Protein AF-0000000077141402 (afdb_homodimer)

Radius of gyration: 32.31 Å; Cα contacts (8 Å, |Δi|>4): 343; chains: 2; bounding box: 57×114×71 Å

Solvent-accessible surface area (backbone atoms only — not comparable to full-atom values): 13981 Å² total; per-residue (Å²): 138,82,84,78,81,81,78,84,81,79,74,81,79,67,72,86,70,67,80,82,68,78,83,71,63,58,60,53,50,53,48,43,60,69,52,43,72,60,84,64,72,41,70,34,72,60,16,49,52,41,22,60,76,63,65,56,76,77,50,73,66,53,48,52,50,51,50,51,47,51,50,54,41,46,75,72,67,36,47,27,30,38,38,37,45,87,59,33,37,32,35,29,36,54,84,78,32,28,31,55,37,50,44,48,56,75,62,43,54,70,32,76,46,67,84,24,33,22,34,33,30,78,137,82,83,75,81,80,75,83,76,81,76,81,81,65,70,85,68,64,82,79,68,76,83,72,60,59,63,51,48,52,48,43,62,68,49,43,72,60,85,64,74,42,70,34,72,61,14,49,51,41,22,58,75,63,67,57,78,75,49,72,68,52,47,51,51,50,50,51,45,53,51,54,41,46,75,73,66,34,49,26,30,37,38,36,45,88,59,32,38,32,34,29,36,53,84,78,32,27,32,54,37,50,45,48,56,75,63,43,54,69,32,75,45,65,83,24,34,21,34,32,30,77

Foldseek 3Di:
DDPPDPPDDDPCPPPDPPDPDDDPPVVVVVVVVVPPVPVDAAEDPAAVVQCVVVVPDADPVNRVVVSVQLVVCVVVPWQWEWEDEDFKIFTAGSVVNYTHHMDGDPCPPPDDDPDTDYYHYD/DPPPPDPDPDPPPPPPPPDPPDDPPPVVVVVVVVPPVPVDAAEDPAAVVQCVVVVPDADPVNRVVVSVQLVVCVVVPWQWEWEDEDFKIFTAGSVVNYTHHMDGDPCPPPDDDDDTDYYHYD

Nearest PDB structures (foldseek):
  1hux-assembly1_B  TM=5.071E-01  e=1.129E+00  Acidaminococcus fermentans
  7mq9-assembly1_LN  TM=4.229E-01  e=5.846E-01  Homo sapiens
  3h1q-assembly2_B  TM=3.655E-01  e=1.206E+00  Carboxydothermus hydrogenoformans Z-2901
  5nbn-assembly2_C  TM=6.644E-01  e=7.134E+00  Saccharomyces cerevisiae S288C
  3sxx-assembly4_C  TM=6.533E-01  e=5.482E+00  Ogataea angusta

Sequence (244 aa):
MSEIVKIPQNLNVNYLAQRATSNNGTSTAFKEVLNEKIDELKFSKHSLMRMEMRNVKITQEEYQKLLEAVNKATQKGVNDSLIIMDNKAFVVNLKSKTVITAMDGEMLKNSVFTNIDGAVIIMSEIVKIPQNLNVNYLAQRATSNNGTSTAFKEVLNEKIDELKFSKHSLMRMEMRNVKITQEEYQKLLEAVNKATQKGVNDSLIIMDNKAFVVNLKSKTVITAMDGEMLKNSVFTNIDGAVII

InterPro domains:
  IPR013367 Flagellar, putative [PF12611] (98-121)
  IPR013367 Flagellar, putative [TIGR02530] (29-122)

Secondary structure (DSSP, 8-state):
--------S-----GGGSSTT--TTHHHHHHHHHTS---PPEE-HHHHHHHHHTT----HHHHHHHHHHHHHHHHTT-SEEEEEETTEEEEEETTTTEEEEEEEGGGTTTEEEES-SEEEE-/--------------GGGS-TT--THHHHHHHHHHTS---PPEE-HHHHHHHHHTT----HHHHHHHHHHHHHHHHTT-SEEEEEETTEEEEEETTTTEEEEEEEGGGGTTEEEES-SEEEE-

pLDDT: mean 74.13, std 28.03, range [26.2, 98.62]

Organism: Thermoanaerobacter italicus (strain DSM 9252 / Ab9) (NCBI:txid580331)

Structure (mmCIF, N/CA/C/O backbone):
data_AF-0000000077141402-model_v1
#
loop_
_entity.id
_entity.type
_entity.pdbx_description
1 polymer 'Flagellar operon protein'
#
loop_
_atom_site.group_PDB
_atom_site.id
_atom_site.type_symbol
_atom_site.label_atom_id
_atom_site.label_alt_id
_atom_site.label_comp_id
_atom_site.label_asym_id
_atom_site.label_entity_id
_atom_site.label_seq_id
_atom_site.pdbx_PDB_ins_code
_atom_site.Cartn_x
_atom_site.Cartn_y
_atom_site.Cartn_z
_atom_site.occupancy
_atom_site.B_iso_or_equiv
_atom_site.auth_seq_id
_atom_site.auth_comp_id
_atom_site.auth_asym_id
_atom_site.auth_atom_id
_atom_site.pdbx_PDB_model_num
ATOM 1 N N . MET A 1 1 ? -4.223 -61.625 25.234 1 29.06 1 MET A N 1
ATOM 2 C CA . MET A 1 1 ? -3.727 -62.719 24.406 1 29.06 1 MET A CA 1
ATOM 3 C C . MET A 1 1 ? -4.426 -62.719 23.047 1 29.06 1 MET A C 1
ATOM 5 O O . MET A 1 1 ? -5.367 -63.469 22.828 1 29.06 1 MET A O 1
ATOM 9 N N . SER A 1 2 ? -4.68 -61.406 22.375 1 32.16 2 SER A N 1
ATOM 10 C CA . SER A 1 2 ? -5.73 -60.875 21.516 1 32.16 2 SER A CA 1
ATOM 11 C C . SER A 1 2 ? -5.559 -61.344 20.078 1 32.16 2 SER A C 1
ATOM 13 O O . SER A 1 2 ? -4.461 -61.281 19.516 1 32.16 2 SER A O 1
ATOM 15 N N . GLU A 1 3 ? -6.359 -62.312 19.516 1 29.34 3 GLU A N 1
ATOM 16 C CA . GLU A 1 3 ? -6.324 -63.25 18.375 1 29.34 3 GLU A CA 1
ATOM 17 C C . GLU A 1 3 ? -6.332 -62.5 17.047 1 29.34 3 GLU A C 1
ATOM 19 O O . GLU A 1 3 ? -7.32 -61.844 16.703 1 29.34 3 GLU A O 1
ATOM 24 N N . ILE A 1 4 ? -5.176 -61.875 16.609 1 34.53 4 ILE A N 1
ATOM 25 C CA . ILE A 1 4 ? -5.066 -60.938 15.508 1 34.53 4 ILE A CA 1
ATOM 26 C C . ILE A 1 4 ? -5.383 -61.625 14.188 1 34.53 4 ILE A C 1
ATOM 28 O O . ILE A 1 4 ? -4.844 -62.688 13.906 1 34.53 4 ILE A O 1
ATOM 32 N N . VAL A 1 5 ? -6.602 -61.375 13.5 1 32.38 5 VAL A N 1
ATOM 33 C CA . VAL A 1 5 ? -7.316 -62.031 12.398 1 32.38 5 VAL A CA 1
ATOM 34 C C . VAL A 1 5 ? -6.5 -61.906 11.117 1 32.38 5 VAL A C 1
ATOM 36 O O . VAL A 1 5 ? -6.117 -60.812 10.711 1 32.38 5 VAL A O 1
ATOM 39 N N . LYS A 1 6 ? -5.844 -62.906 10.609 1 36.06 6 LYS A N 1
ATOM 40 C CA . LYS A 1 6 ? -4.875 -63.125 9.531 1 36.06 6 LYS A CA 1
ATOM 41 C C . LYS A 1 6 ? -5.539 -62.969 8.164 1 36.06 6 LYS A C 1
ATOM 43 O O . LYS A 1 6 ? -6.445 -63.75 7.832 1 36.06 6 LYS A O 1
ATOM 48 N N . ILE A 1 7 ? -5.914 -61.625 7.73 1 30.03 7 ILE A N 1
ATOM 49 C CA . ILE A 1 7 ? -6.695 -61.344 6.531 1 30.03 7 ILE A CA 1
ATOM 50 C C . ILE A 1 7 ? -6.004 -61.969 5.312 1 30.03 7 ILE A C 1
ATOM 52 O O . ILE A 1 7 ? -4.82 -61.688 5.07 1 30.03 7 ILE A O 1
ATOM 56 N N . PRO A 1 8 ? -6.559 -62.938 4.703 1 28.78 8 PRO A N 1
ATOM 57 C CA . PRO A 1 8 ? -5.969 -63.844 3.703 1 28.78 8 PRO A CA 1
ATOM 58 C C . PRO A 1 8 ? -5.523 -63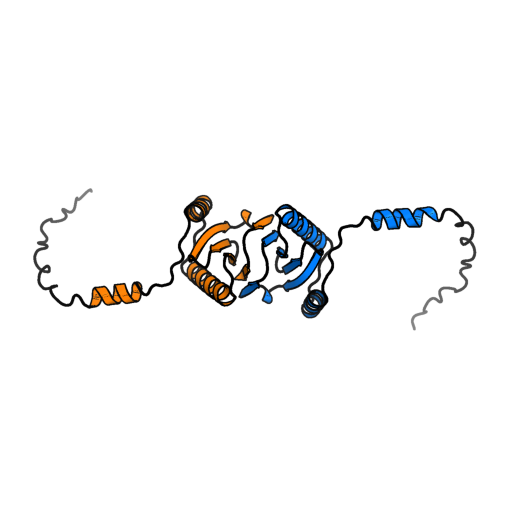.094 2.441 1 28.78 8 PRO A C 1
ATOM 60 O O . PRO A 1 8 ? -6.035 -62 2.137 1 28.78 8 PRO A O 1
ATOM 63 N N . GLN A 1 9 ? -4.316 -63.375 1.844 1 28.41 9 GLN A N 1
ATOM 64 C CA . GLN A 1 9 ? -3.322 -62.938 0.871 1 28.41 9 GLN A CA 1
ATOM 65 C C . GLN A 1 9 ? -3.91 -62.906 -0.537 1 28.41 9 GLN A C 1
ATOM 67 O O . GLN A 1 9 ? -3.535 -62.062 -1.35 1 28.41 9 GLN A O 1
ATOM 72 N N . ASN A 1 10 ? -4.688 -63.906 -0.982 1 30.3 10 ASN A N 1
ATOM 73 C CA . ASN A 1 10 ? -4.512 -64.312 -2.363 1 30.3 10 ASN A CA 1
ATOM 74 C C . ASN A 1 10 ? -5.395 -63.531 -3.32 1 30.3 10 ASN A C 1
ATOM 76 O O . ASN A 1 10 ? -6.488 -64 -3.676 1 30.3 10 ASN A O 1
ATOM 80 N N . LEU A 1 11 ? -5.871 -62.281 -3.014 1 29.12 11 LEU A N 1
ATOM 81 C CA . LEU A 1 11 ? -6.953 -61.75 -3.85 1 29.12 11 LEU A CA 1
ATOM 82 C C . LEU A 1 11 ? -6.484 -61.562 -5.289 1 29.12 11 LEU A C 1
ATOM 84 O O . LEU A 1 11 ? -5.469 -60.906 -5.535 1 29.12 11 LEU A O 1
ATOM 88 N N . ASN A 1 12 ? -6.852 -62.5 -6.195 1 28.97 12 ASN A N 1
ATOM 89 C CA . ASN A 1 12 ? -6.59 -62.719 -7.613 1 28.97 12 ASN A CA 1
ATOM 90 C C . ASN A 1 12 ? -6.93 -61.5 -8.445 1 28.97 12 ASN A C 1
ATOM 92 O O . ASN A 1 12 ? -8.102 -61.156 -8.617 1 28.97 12 ASN A O 1
ATOM 96 N N . VAL A 1 13 ? -6.152 -60.344 -8.359 1 29.11 13 VAL A N 1
ATOM 97 C CA . VAL A 1 13 ? -6.227 -59.031 -8.961 1 29.11 13 VAL A CA 1
ATOM 98 C C . VAL A 1 13 ? -6.164 -59.125 -10.477 1 29.11 13 VAL A C 1
ATOM 100 O O . VAL A 1 13 ? -5.719 -58.219 -11.156 1 29.11 13 VAL A O 1
ATOM 103 N N . ASN A 1 14 ? -6.371 -60.406 -10.961 1 28.83 14 ASN A N 1
ATOM 104 C CA . ASN A 1 14 ? -6.031 -60.594 -12.367 1 28.83 14 ASN A CA 1
ATOM 105 C C . ASN A 1 14 ? -6.887 -59.688 -13.266 1 28.83 14 ASN A C 1
ATOM 107 O O . ASN A 1 14 ? -6.562 -59.5 -14.438 1 28.83 14 ASN A O 1
ATOM 111 N N . TYR A 1 15 ? -8.242 -59.656 -12.953 1 28.31 15 TYR A N 1
ATOM 112 C CA . TYR A 1 15 ? -9.172 -59.594 -14.07 1 28.31 15 TYR A CA 1
ATOM 113 C C . TYR A 1 15 ? -9.016 -58.281 -14.836 1 28.31 15 TYR A C 1
ATOM 115 O O . TYR A 1 15 ? -9.117 -58.25 -16.062 1 28.31 15 TYR A O 1
ATOM 123 N N . LEU A 1 16 ? -9.25 -57.156 -14.125 1 26.84 16 LEU A N 1
ATOM 124 C CA . LEU A 1 16 ? -9.828 -56 -14.789 1 26.84 16 LEU A CA 1
ATOM 125 C C . LEU A 1 16 ? -8.789 -55.281 -15.648 1 26.84 16 LEU A C 1
ATOM 127 O O . LEU A 1 16 ? -8.969 -54.125 -16.016 1 26.84 16 LEU A O 1
ATOM 131 N N . ALA A 1 17 ? -7.625 -55.906 -15.883 1 28.02 17 ALA A N 1
ATOM 132 C CA . ALA A 1 17 ? -6.535 -55.25 -16.609 1 28.02 17 ALA A CA 1
ATOM 133 C C . ALA A 1 17 ? -6.949 -54.938 -18.031 1 28.02 17 ALA A C 1
ATOM 135 O O . ALA A 1 17 ? -6.164 -54.375 -18.797 1 28.02 17 ALA A O 1
ATOM 136 N N . GLN A 1 18 ? -7.891 -55.719 -18.531 1 30.08 18 GLN A N 1
ATOM 137 C CA . GLN A 1 18 ? -7.793 -55.812 -19.984 1 30.08 18 GLN A CA 1
ATOM 138 C C . GLN A 1 18 ? -7.949 -54.469 -20.641 1 30.08 18 GLN A C 1
ATOM 140 O O . GLN A 1 18 ? -7.195 -54.125 -21.562 1 30.08 18 GLN A O 1
ATOM 145 N N . ARG A 1 19 ? -9.227 -53.875 -20.891 1 31.02 19 ARG A N 1
ATOM 146 C CA . ARG A 1 19 ? -9.641 -53.281 -22.141 1 31.02 19 ARG A CA 1
ATOM 147 C C . ARG A 1 19 ? -9.195 -51.844 -22.234 1 31.02 19 ARG A C 1
ATOM 149 O O . ARG A 1 19 ? -9.695 -51.062 -23.062 1 31.02 19 ARG A O 1
ATOM 156 N N . ALA A 1 20 ? -8.562 -51.281 -21.359 1 31.66 20 ALA A N 1
ATOM 157 C CA . ALA A 1 20 ? -8.461 -49.812 -21.422 1 31.66 20 ALA A CA 1
ATOM 158 C C . ALA A 1 20 ? -7.512 -49.375 -22.547 1 31.66 20 ALA A C 1
ATOM 160 O O . ALA A 1 20 ? -6.297 -49.281 -22.328 1 31.66 20 ALA A O 1
ATOM 161 N N . THR A 1 21 ? -7.594 -50.094 -23.641 1 27.47 21 THR A N 1
ATOM 162 C CA . THR A 1 21 ? -6.621 -49.688 -24.641 1 27.47 21 THR A CA 1
ATOM 163 C C . THR A 1 21 ? -6.715 -48.188 -24.922 1 27.47 21 THR A C 1
ATOM 165 O O . THR A 1 21 ? -5.695 -47.5 -25.078 1 27.47 21 THR A O 1
ATOM 168 N N . SER A 1 22 ? -7.875 -47.688 -25.453 1 28.44 22 SER A N 1
ATOM 169 C CA . SER A 1 22 ? -7.785 -46.906 -26.688 1 28.44 22 SER A CA 1
ATOM 170 C C . SER A 1 22 ? -7.215 -45.531 -26.438 1 28.44 22 SER A C 1
ATOM 172 O O . SER A 1 22 ? -6.258 -45.125 -27.094 1 28.44 22 SER A O 1
ATOM 174 N N . ASN A 1 23 ? -8.211 -44.375 -26.562 1 30.36 23 ASN A N 1
ATOM 175 C CA . ASN A 1 23 ? -8.023 -43.062 -27.188 1 30.36 23 ASN A CA 1
ATOM 176 C C . ASN A 1 23 ? -7.23 -42.125 -26.281 1 30.36 23 ASN A C 1
ATOM 178 O O . ASN A 1 23 ? -7.656 -41.812 -25.156 1 30.36 23 ASN A O 1
ATOM 182 N N . ASN A 1 24 ? -5.961 -42.094 -26.422 1 32.47 24 ASN A N 1
ATOM 183 C CA . ASN A 1 24 ? -4.887 -41.25 -25.891 1 32.47 24 ASN A CA 1
ATOM 184 C C . ASN A 1 24 ? -5.254 -39.781 -25.922 1 32.47 24 ASN A C 1
ATOM 186 O O . ASN A 1 24 ? -4.414 -38.906 -25.641 1 32.47 24 ASN A O 1
ATOM 190 N N . GLY A 1 25 ? -6.277 -39.438 -26.828 1 36.81 25 GLY A N 1
ATOM 191 C CA . GLY A 1 25 ? -6.34 -38 -27.125 1 36.81 25 GLY A CA 1
ATOM 192 C C . GLY A 1 25 ? -6.703 -37.156 -25.922 1 36.81 25 GLY A C 1
ATOM 193 O O . GLY A 1 25 ? -6.762 -35.938 -26.016 1 36.81 25 GLY A O 1
ATOM 194 N N . THR A 1 26 ? -7.535 -37.75 -25.125 1 35.5 26 THR A N 1
ATOM 195 C CA . THR A 1 26 ? -8.125 -36.875 -24.109 1 35.5 26 THR A CA 1
ATOM 196 C C . THR A 1 26 ? -7.055 -36.375 -23.141 1 35.5 26 THR A C 1
ATOM 198 O O . THR A 1 26 ? -7.344 -35.594 -22.234 1 35.5 26 THR A O 1
ATOM 201 N N . SER A 1 27 ? -5.941 -37.125 -23.156 1 39.78 27 SER A N 1
ATOM 202 C CA . SER A 1 27 ? -5.055 -36.688 -22.094 1 39.78 27 SER A CA 1
ATOM 203 C C . SER A 1 27 ? -4.551 -35.25 -22.375 1 39.78 27 SER A C 1
ATOM 205 O O . SER A 1 27 ? -4.184 -34.531 -21.438 1 39.78 27 SER A O 1
ATOM 207 N N . THR A 1 28 ? -4.434 -35 -23.766 1 42.12 28 THR A N 1
ATOM 208 C CA . THR A 1 28 ? -3.881 -33.688 -24.078 1 42.12 28 THR A CA 1
ATOM 209 C C . THR A 1 28 ? -4.887 -32.594 -23.766 1 42.12 28 THR A C 1
ATOM 211 O O . THR A 1 28 ? -4.508 -31.484 -23.344 1 42.12 28 THR A O 1
ATOM 214 N N . ALA A 1 29 ? -6.195 -32.844 -24.156 1 40.28 29 ALA A N 1
ATOM 215 C CA . ALA A 1 29 ? -7.191 -31.781 -24 1 40.28 29 ALA A CA 1
ATOM 216 C C . ALA A 1 29 ? -7.336 -31.391 -22.531 1 40.28 29 ALA A C 1
ATOM 218 O O . ALA A 1 29 ? -7.512 -30.219 -22.203 1 40.28 29 ALA A O 1
ATOM 219 N N . PHE A 1 30 ? -7.434 -32.375 -21.609 1 36.75 30 PHE A N 1
ATOM 220 C CA . PHE A 1 30 ? -7.539 -32 -20.203 1 36.75 30 PHE A CA 1
ATOM 221 C C . PHE A 1 30 ? -6.289 -31.281 -19.734 1 36.75 30 PHE A C 1
ATOM 223 O O . PHE A 1 30 ? -6.375 -30.312 -18.969 1 36.75 30 PHE A O 1
ATOM 230 N N . LYS A 1 31 ? -5.047 -31.844 -20.141 1 37.38 31 LYS A N 1
ATOM 231 C CA . LYS A 1 31 ? -3.867 -31.016 -19.891 1 37.38 31 LYS A CA 1
ATOM 232 C C . LYS A 1 31 ? -4 -29.641 -20.562 1 37.38 31 LYS A C 1
ATOM 234 O O . LYS A 1 31 ? -3.535 -28.641 -20.016 1 37.38 31 LYS A O 1
ATOM 239 N N . GLU A 1 32 ? -4.578 -29.594 -21.75 1 40.75 32 GLU A N 1
ATOM 240 C CA . GLU A 1 32 ? -4.805 -28.328 -22.438 1 40.75 32 GLU A CA 1
ATOM 241 C C . GLU A 1 32 ? -5.809 -27.453 -21.688 1 40.75 32 GLU A C 1
ATOM 243 O O . GLU A 1 32 ? -5.652 -26.234 -21.625 1 40.75 32 GLU A O 1
ATOM 248 N N . VAL A 1 33 ? -6.977 -27.938 -21.359 1 39.81 33 VAL A N 1
ATOM 249 C CA . VAL A 1 33 ? -7.895 -27.109 -20.594 1 39.81 33 VAL A CA 1
ATOM 250 C C . VAL A 1 33 ? -7.25 -26.734 -19.266 1 39.81 33 VAL A C 1
ATOM 252 O O . VAL A 1 33 ? -7.395 -25.609 -18.781 1 39.81 33 VAL A O 1
ATOM 255 N N . LEU A 1 34 ? -6.75 -27.719 -18.484 1 38.03 34 LEU A N 1
ATOM 256 C CA . LEU A 1 34 ? -6.023 -27.375 -17.266 1 38.03 34 LEU A CA 1
ATOM 257 C C . LEU A 1 34 ? -4.828 -26.484 -17.578 1 38.03 34 LEU A C 1
ATOM 259 O O . LEU A 1 34 ? -4.387 -25.703 -16.734 1 38.03 34 LEU A O 1
ATOM 263 N N . ASN A 1 35 ? -4.07 -26.844 -18.641 1 38.56 35 ASN A N 1
ATOM 264 C CA . ASN A 1 35 ? -3.053 -25.891 -19.062 1 38.56 35 ASN A CA 1
ATOM 265 C C . ASN A 1 35 ? -3.67 -24.547 -19.484 1 38.56 35 ASN A C 1
ATOM 267 O O . ASN A 1 35 ? -3.09 -23.812 -20.281 1 38.56 35 ASN A O 1
ATOM 271 N N . GLU A 1 36 ? -4.891 -24.562 -19.781 1 40 36 GLU A N 1
ATOM 272 C CA . GLU A 1 36 ? -5.355 -23.203 -19.984 1 40 36 GLU A CA 1
ATOM 273 C C . GLU A 1 36 ? -4.543 -22.203 -19.172 1 40 36 GLU A C 1
ATOM 275 O O . GLU A 1 36 ? -4.301 -22.438 -17.984 1 40 36 GLU A O 1
ATOM 280 N N . LYS A 1 37 ? -3.621 -21.547 -19.797 1 43.5 37 LYS A N 1
ATOM 281 C CA . LYS A 1 37 ? -2.564 -20.641 -19.359 1 43.5 37 LYS A CA 1
ATOM 282 C C . LYS A 1 37 ? -3.02 -19.812 -18.156 1 43.5 37 LYS A C 1
ATOM 284 O O . LYS A 1 37 ? -3.676 -18.781 -18.312 1 43.5 37 LYS A O 1
ATOM 289 N N . ILE A 1 38 ? -3.807 -20.312 -17.344 1 48.38 38 ILE A N 1
ATOM 290 C CA . ILE A 1 38 ? -4.031 -19.453 -16.188 1 48.38 38 ILE A CA 1
ATOM 291 C C . ILE A 1 38 ? -2.781 -18.625 -15.898 1 48.38 38 ILE A C 1
ATOM 293 O O . ILE A 1 38 ? -1.685 -19.172 -15.766 1 48.38 38 ILE A O 1
ATOM 297 N N . ASP A 1 39 ? -2.768 -17.562 -16.531 1 60.81 39 ASP A N 1
ATOM 298 C CA . ASP A 1 39 ? -1.688 -16.609 -16.266 1 60.81 39 ASP A CA 1
ATOM 299 C C . ASP A 1 39 ? -1.159 -16.766 -14.836 1 60.81 39 ASP A C 1
ATOM 301 O O . ASP A 1 39 ? -1.875 -16.5 -13.867 1 60.81 39 ASP A O 1
ATOM 305 N N . GLU A 1 40 ? -0.419 -17.812 -14.641 1 83.38 40 GLU A N 1
ATOM 306 C CA . GLU A 1 40 ? 0.147 -18.172 -13.344 1 83.38 40 GLU A CA 1
ATOM 307 C C . GLU A 1 40 ? 1.2 -17.156 -12.898 1 83.38 40 GLU A C 1
ATOM 309 O O . GLU A 1 40 ? 1.941 -16.625 -13.727 1 83.38 40 GLU A O 1
ATOM 314 N N . LEU A 1 41 ? 0.997 -16.781 -11.68 1 93.5 41 LEU A N 1
ATOM 315 C CA . LEU A 1 41 ? 2.002 -15.938 -11.055 1 93.5 41 LEU A CA 1
ATOM 316 C C . LEU A 1 41 ? 3.244 -16.734 -10.688 1 93.5 41 LEU A C 1
ATOM 318 O O . LEU A 1 41 ? 3.135 -17.859 -10.195 1 93.5 41 LEU A O 1
ATOM 322 N N . LYS A 1 42 ? 4.359 -16.266 -11.117 1 94.5 42 LYS A N 1
ATOM 323 C CA . LYS A 1 42 ? 5.629 -16.812 -10.648 1 94.5 42 LYS A CA 1
ATOM 324 C C . LYS A 1 42 ? 6.047 -16.188 -9.328 1 94.5 42 LYS A C 1
ATOM 326 O O . LYS A 1 42 ? 5.73 -15.023 -9.055 1 94.5 42 LYS A O 1
ATOM 331 N N . PHE A 1 43 ? 6.719 -17.031 -8.484 1 94.38 43 PHE A N 1
ATOM 332 C CA . PHE A 1 43 ? 7.277 -16.531 -7.234 1 94.38 43 PHE A CA 1
ATOM 333 C C . PHE A 1 43 ? 8.797 -16.547 -7.273 1 94.38 43 PHE A C 1
ATOM 335 O O . PHE A 1 43 ? 9.406 -17.562 -7.617 1 94.38 43 PHE A O 1
ATOM 342 N N . SER A 1 44 ? 9.367 -15.414 -6.973 1 94.38 44 SER A N 1
ATOM 343 C CA . SER A 1 44 ? 10.82 -15.336 -6.965 1 94.38 44 SER A CA 1
ATOM 344 C C . SER A 1 44 ? 11.414 -16.188 -5.848 1 94.38 44 SER A C 1
ATOM 346 O O . SER A 1 44 ? 10.703 -16.594 -4.93 1 94.38 44 SER A O 1
ATOM 348 N N . LYS A 1 45 ? 12.727 -16.469 -5.922 1 93.06 45 LYS A N 1
ATOM 349 C CA . LYS A 1 45 ? 13.422 -17.188 -4.859 1 93.06 45 LYS A CA 1
ATOM 350 C C . LYS A 1 45 ? 13.297 -16.469 -3.525 1 93.06 45 LYS A C 1
ATOM 352 O O . LYS A 1 45 ? 13.086 -17.094 -2.486 1 93.06 45 LYS A O 1
ATOM 357 N N . HIS A 1 46 ? 13.359 -15.195 -3.551 1 89.69 46 HIS A N 1
ATOM 358 C CA . HIS A 1 46 ? 13.266 -14.367 -2.354 1 89.69 46 HIS A CA 1
ATOM 359 C C . HIS A 1 46 ? 11.883 -14.445 -1.728 1 89.69 46 HIS A C 1
ATOM 361 O O . HIS A 1 46 ? 11.75 -14.602 -0.511 1 89.69 46 HIS A O 1
ATOM 367 N N . SER A 1 47 ? 10.898 -14.312 -2.562 1 92.56 47 SER A N 1
ATOM 368 C CA . SER A 1 47 ? 9.539 -14.391 -2.035 1 92.56 47 SER A CA 1
ATOM 369 C C . SER A 1 47 ? 9.266 -15.766 -1.425 1 92.56 47 SER A C 1
ATOM 371 O O . SER A 1 47 ? 8.641 -15.867 -0.365 1 92.56 47 SER A O 1
ATOM 373 N N . LEU A 1 48 ? 9.719 -16.797 -2.104 1 91 48 LEU A N 1
ATOM 374 C CA . LEU A 1 48 ? 9.516 -18.156 -1.611 1 91 48 LEU A CA 1
ATOM 375 C C . LEU A 1 48 ? 10.234 -18.359 -0.281 1 91 48 LEU A C 1
ATOM 377 O O . LEU A 1 48 ? 9.68 -18.953 0.641 1 91 48 LEU A O 1
ATOM 381 N N . MET A 1 49 ? 11.477 -17.922 -0.236 1 91.56 49 MET A N 1
ATOM 382 C CA . MET A 1 49 ? 12.25 -18.031 0.999 1 91.56 49 MET A CA 1
ATOM 383 C C . MET A 1 49 ? 11.539 -17.312 2.146 1 91.56 49 MET A C 1
ATOM 385 O O . MET A 1 49 ? 11.43 -17.859 3.246 1 91.56 49 MET A O 1
ATOM 389 N N . ARG A 1 50 ? 11.047 -16.125 1.849 1 88.25 50 ARG A N 1
ATOM 390 C CA . ARG A 1 50 ? 10.352 -15.344 2.873 1 88.25 50 ARG A CA 1
ATOM 391 C C . ARG A 1 50 ? 9.055 -16.031 3.289 1 88.25 50 ARG A C 1
ATOM 393 O O . ARG A 1 50 ? 8.695 -16.031 4.469 1 88.25 50 ARG A O 1
ATOM 400 N N . MET A 1 51 ? 8.367 -16.547 2.4 1 89.44 51 MET A N 1
ATOM 401 C CA . MET A 1 51 ? 7.121 -17.234 2.693 1 89.44 51 MET A CA 1
ATOM 402 C C . MET A 1 51 ? 7.375 -18.469 3.549 1 89.44 51 MET A C 1
ATOM 404 O O . MET A 1 51 ? 6.605 -18.766 4.465 1 89.44 51 MET A O 1
ATOM 408 N N . GLU A 1 52 ? 8.422 -19.156 3.209 1 88.12 52 GLU A N 1
ATOM 409 C CA . GLU A 1 52 ? 8.797 -20.344 3.965 1 88.12 52 GLU A CA 1
ATOM 410 C C . GLU A 1 52 ? 9.227 -19.984 5.383 1 88.12 52 GLU A C 1
ATOM 412 O O . GLU A 1 52 ? 8.805 -20.625 6.348 1 88.12 52 GLU A O 1
ATOM 417 N N . MET A 1 53 ? 10.07 -18.984 5.48 1 87.5 53 MET A N 1
ATOM 418 C CA . MET A 1 53 ? 10.609 -18.547 6.766 1 87.5 53 MET A CA 1
ATOM 419 C C . MET A 1 53 ? 9.5 -18.094 7.699 1 87.5 53 MET A C 1
ATOM 421 O O . MET A 1 53 ? 9.586 -18.281 8.914 1 87.5 53 MET A O 1
ATOM 425 N N . ARG A 1 54 ? 8.508 -17.609 7.066 1 84.81 54 ARG A N 1
ATOM 426 C CA . ARG A 1 54 ? 7.449 -17.016 7.883 1 84.81 54 ARG A CA 1
ATOM 427 C C . ARG A 1 54 ? 6.191 -17.891 7.852 1 84.81 54 ARG A C 1
ATOM 429 O O . ARG A 1 54 ? 5.141 -17.484 8.359 1 84.81 54 ARG A O 1
ATOM 436 N N . ASN A 1 55 ? 6.328 -19 7.27 1 82.75 55 ASN A N 1
ATOM 437 C CA . ASN A 1 55 ? 5.223 -19.938 7.141 1 82.75 55 ASN A CA 1
ATOM 438 C C . ASN A 1 55 ? 3.992 -19.281 6.52 1 82.75 55 ASN A C 1
ATOM 440 O O . ASN A 1 55 ? 2.879 -19.453 7.02 1 82.75 55 ASN A O 1
ATOM 444 N N . VAL A 1 56 ? 4.309 -18.422 5.617 1 83.5 56 VAL A N 1
ATOM 445 C CA . VAL A 1 56 ? 3.232 -17.781 4.863 1 83.5 56 VAL A CA 1
ATOM 446 C C . VAL A 1 56 ? 2.691 -18.766 3.818 1 83.5 56 VAL A C 1
ATOM 448 O O . VAL A 1 56 ? 3.436 -19.234 2.955 1 83.5 56 VAL A O 1
ATOM 451 N N . LYS A 1 57 ? 1.415 -19.125 4.031 1 83.56 57 LYS A N 1
ATOM 452 C CA . LYS A 1 57 ? 0.733 -19.984 3.066 1 83.56 57 LYS A CA 1
ATOM 453 C C . LYS A 1 57 ? -0.357 -19.219 2.322 1 83.56 57 LYS A C 1
ATOM 455 O O . LYS A 1 57 ? -1.015 -18.344 2.896 1 83.56 57 LYS A O 1
ATOM 460 N N . ILE A 1 58 ? -0.423 -19.594 1.12 1 87.94 58 ILE A N 1
ATOM 461 C CA . ILE A 1 58 ? -1.478 -19 0.312 1 87.94 58 ILE A CA 1
ATOM 462 C C . ILE A 1 58 ? -2.498 -20.062 -0.083 1 87.94 58 ILE A C 1
ATOM 464 O O . ILE A 1 58 ? -2.141 -21.078 -0.683 1 87.94 58 ILE A O 1
ATOM 468 N N . THR A 1 59 ? -3.701 -19.844 0.35 1 88.88 59 THR A N 1
ATOM 469 C CA . THR A 1 59 ? -4.77 -20.75 -0.031 1 88.88 59 THR A CA 1
ATOM 470 C C . THR A 1 59 ? -5.18 -20.531 -1.484 1 88.88 59 THR A C 1
ATOM 472 O O . THR A 1 59 ? -4.766 -19.562 -2.109 1 88.88 59 THR A O 1
ATOM 475 N N . GLN A 1 60 ? -5.938 -21.453 -2.018 1 90.5 60 GLN A N 1
ATOM 476 C CA . GLN A 1 60 ? -6.449 -21.297 -3.375 1 90.5 60 GLN A CA 1
ATOM 477 C C . GLN A 1 60 ? -7.305 -20.047 -3.508 1 90.5 60 GLN A C 1
ATOM 479 O O . GLN A 1 60 ? -7.262 -19.359 -4.535 1 90.5 60 GLN A O 1
ATOM 484 N N . GLU A 1 61 ? -8.031 -19.812 -2.516 1 92.12 61 GLU A N 1
ATOM 485 C CA . GLU A 1 61 ? -8.875 -18.625 -2.512 1 92.12 61 GLU A CA 1
ATOM 486 C C . GLU A 1 61 ? -8.023 -17.359 -2.535 1 92.12 61 GLU A C 1
ATOM 488 O O . GLU A 1 61 ? -8.312 -16.422 -3.295 1 92.12 61 GLU A O 1
ATOM 493 N N . GLU A 1 62 ? -7.012 -17.344 -1.693 1 91.69 62 GLU A N 1
ATOM 494 C CA . GLU A 1 62 ? -6.109 -16.203 -1.653 1 91.69 62 GLU A CA 1
ATOM 495 C C . GLU A 1 62 ? -5.398 -16.016 -2.99 1 91.69 62 GLU A C 1
ATOM 497 O O . GLU A 1 62 ? -5.176 -14.883 -3.426 1 91.69 62 GLU A O 1
ATOM 502 N N . TYR A 1 63 ? -5.031 -17.141 -3.518 1 91.88 63 TYR A N 1
ATOM 503 C CA . TYR A 1 63 ? -4.371 -17.094 -4.816 1 91.88 63 TYR A CA 1
ATOM 504 C C . TYR A 1 63 ? -5.281 -16.469 -5.871 1 91.88 63 TYR A C 1
ATOM 506 O O . TYR A 1 63 ? -4.836 -15.672 -6.695 1 91.88 63 TYR A O 1
ATOM 514 N N . GLN A 1 64 ? -6.492 -16.812 -5.871 1 93.06 64 GLN A N 1
ATOM 515 C CA . GLN A 1 64 ? -7.453 -16.25 -6.809 1 93.06 64 GLN A CA 1
ATOM 516 C C . GLN A 1 64 ? -7.621 -14.742 -6.586 1 93.06 64 GLN A C 1
ATOM 518 O O . GLN A 1 64 ? -7.719 -13.977 -7.543 1 93.06 64 GLN A O 1
ATOM 523 N N . LYS A 1 65 ? -7.637 -14.352 -5.352 1 94.44 65 LYS A N 1
ATOM 524 C CA . LYS A 1 65 ? -7.723 -12.938 -5.023 1 94.44 65 LYS A CA 1
ATOM 525 C C . LYS A 1 65 ? -6.492 -12.18 -5.527 1 94.44 65 LYS A C 1
ATOM 527 O O . LYS A 1 65 ? -6.609 -11.062 -6.027 1 94.44 65 LYS A O 1
ATOM 532 N N . LEU A 1 66 ? -5.367 -12.836 -5.312 1 95 66 LEU A N 1
ATOM 533 C CA . LEU A 1 66 ? -4.121 -12.25 -5.789 1 95 66 LEU A CA 1
ATOM 534 C C . LEU A 1 66 ? -4.152 -12.047 -7.301 1 95 66 LEU A C 1
ATOM 536 O O . LEU A 1 66 ? -3.773 -10.984 -7.797 1 95 66 LEU A O 1
ATOM 540 N N . LEU A 1 67 ? -4.621 -13 -7.988 1 94.69 67 LEU A N 1
ATOM 541 C CA . LEU A 1 67 ? -4.727 -12.914 -9.445 1 94.69 67 LEU A CA 1
ATOM 542 C C . LEU A 1 67 ? -5.676 -11.797 -9.859 1 94.69 67 LEU A C 1
ATOM 544 O O . LEU A 1 67 ? -5.402 -11.07 -10.812 1 94.69 67 LEU A O 1
ATOM 548 N N . GLU A 1 68 ? -6.746 -11.711 -9.211 1 95.06 68 GLU A N 1
ATOM 549 C CA . GLU A 1 68 ? -7.695 -10.641 -9.5 1 95.06 68 GLU A CA 1
ATOM 550 C C . GLU A 1 68 ? -7.066 -9.266 -9.273 1 95.06 68 GLU A C 1
ATOM 552 O O . GLU A 1 68 ? -7.277 -8.344 -10.062 1 95.06 68 GLU A O 1
ATOM 557 N N . ALA A 1 69 ? -6.375 -9.148 -8.195 1 96.56 69 ALA A N 1
ATOM 558 C CA . ALA A 1 69 ? -5.68 -7.902 -7.898 1 96.56 69 ALA A CA 1
ATOM 559 C C . ALA A 1 69 ? -4.664 -7.562 -8.984 1 96.56 69 ALA A C 1
ATOM 561 O O . ALA A 1 69 ? -4.547 -6.406 -9.398 1 96.56 69 ALA A O 1
ATOM 562 N N . VAL A 1 70 ? -3.902 -8.562 -9.43 1 96.62 70 VAL A N 1
ATOM 563 C CA . VAL A 1 70 ? -2.924 -8.406 -10.508 1 96.62 70 VAL A CA 1
ATOM 564 C C . VAL A 1 70 ? -3.615 -7.895 -11.766 1 96.62 70 VAL A C 1
ATOM 566 O O . VAL A 1 70 ? -3.125 -6.965 -12.414 1 96.62 70 VAL A O 1
ATOM 569 N N . ASN A 1 71 ? -4.738 -8.414 -12.062 1 95.25 71 ASN A N 1
ATOM 570 C CA . ASN A 1 71 ? -5.492 -8.008 -13.242 1 95.25 71 ASN A CA 1
ATOM 571 C C . ASN A 1 71 ? -5.988 -6.57 -13.125 1 95.25 71 ASN A C 1
ATOM 573 O O . ASN A 1 71 ? -5.891 -5.797 -14.078 1 95.25 71 ASN A O 1
ATOM 577 N N . LYS A 1 72 ? -6.48 -6.27 -12.016 1 96.62 72 LYS A N 1
ATOM 578 C CA . LYS A 1 72 ? -6.965 -4.914 -11.789 1 96.62 72 LYS A CA 1
ATOM 579 C C . LYS A 1 72 ? -5.836 -3.896 -11.938 1 96.62 72 LYS A C 1
ATOM 581 O O . LYS A 1 72 ? -6.004 -2.867 -12.594 1 96.62 72 LYS A O 1
ATOM 586 N N . ALA A 1 73 ? -4.75 -4.176 -11.305 1 97.62 73 ALA A N 1
ATOM 587 C CA . ALA A 1 73 ? -3.596 -3.285 -11.375 1 97.62 73 ALA A CA 1
ATOM 588 C C . ALA A 1 73 ? -3.082 -3.154 -12.805 1 97.62 73 ALA A C 1
ATOM 590 O O . ALA A 1 73 ? -2.736 -2.057 -13.25 1 97.62 73 ALA A O 1
ATOM 591 N N . THR A 1 74 ? -3.027 -4.238 -13.484 1 96.69 74 THR A N 1
ATOM 592 C CA . THR A 1 74 ? -2.564 -4.246 -14.867 1 96.69 74 THR A CA 1
ATOM 593 C C . THR A 1 74 ? -3.445 -3.354 -15.734 1 96.69 74 THR A C 1
ATOM 595 O O . THR A 1 74 ? -2.941 -2.59 -16.562 1 96.69 74 THR A O 1
ATOM 598 N N . GLN A 1 75 ? -4.695 -3.445 -15.539 1 96.44 75 GLN A N 1
ATOM 599 C CA . GLN A 1 75 ? -5.648 -2.662 -16.312 1 96.44 75 GLN A CA 1
ATOM 600 C C . GLN A 1 75 ? -5.445 -1.167 -16.094 1 96.44 75 GLN A C 1
ATOM 602 O O . GLN A 1 75 ? -5.723 -0.358 -16.984 1 96.44 75 GLN A O 1
ATOM 607 N N . LYS A 1 76 ? -4.914 -0.83 -14.953 1 96.94 76 LYS A N 1
ATOM 608 C CA . LYS A 1 76 ? -4.715 0.578 -14.617 1 96.94 76 LYS A CA 1
ATOM 609 C C . LYS A 1 76 ? -3.328 1.051 -15.047 1 96.94 76 LYS A C 1
ATOM 611 O O . LYS A 1 76 ? -2.977 2.217 -14.852 1 96.94 76 LYS A O 1
ATOM 616 N N . GLY A 1 77 ? -2.553 0.147 -15.492 1 96.88 77 GLY A N 1
ATOM 617 C CA . GLY A 1 77 ? -1.257 0.514 -16.047 1 96.88 77 GLY A CA 1
ATOM 618 C C . GLY A 1 77 ? -0.134 0.442 -15.023 1 96.88 77 GLY A C 1
ATOM 619 O O . GLY A 1 77 ? 0.925 1.043 -15.219 1 96.88 77 GLY A O 1
ATOM 620 N N . VAL A 1 78 ? -0.351 -0.245 -14.016 1 98.19 78 VAL A N 1
ATOM 621 C CA . VAL A 1 78 ? 0.671 -0.424 -12.984 1 98.19 78 VAL A CA 1
ATOM 622 C C . VAL A 1 78 ? 1.691 -1.463 -13.453 1 98.19 78 VAL A C 1
ATOM 624 O O . VAL A 1 78 ? 1.327 -2.469 -14.062 1 98.19 78 VAL A O 1
ATOM 627 N N . ASN A 1 79 ? 2.973 -1.261 -13.109 1 98 79 ASN A N 1
ATOM 628 C CA . ASN A 1 79 ? 4.031 -2.197 -13.469 1 98 79 ASN A CA 1
ATOM 629 C C . ASN A 1 79 ? 4.453 -3.049 -12.273 1 98 79 ASN A C 1
ATOM 631 O O . ASN A 1 79 ? 4.445 -4.277 -12.344 1 98 79 ASN A O 1
ATOM 635 N N . ASP A 1 80 ? 4.898 -2.373 -11.219 1 98.56 80 ASP A N 1
ATOM 636 C CA . ASP A 1 80 ? 5.23 -3.008 -9.945 1 98.56 80 ASP A CA 1
ATOM 637 C C . ASP A 1 80 ? 4.215 -2.639 -8.867 1 98.56 80 ASP A C 1
ATOM 639 O O . ASP A 1 80 ? 4.172 -1.494 -8.414 1 98.56 80 ASP A O 1
ATOM 643 N N . SER A 1 81 ? 3.475 -3.627 -8.438 1 98.62 81 SER A N 1
ATOM 644 C CA . SER A 1 81 ? 2.344 -3.326 -7.566 1 98.62 81 SER A CA 1
ATOM 645 C C . SER A 1 81 ? 2.551 -3.908 -6.172 1 98.62 81 SER A C 1
ATOM 647 O O . SER A 1 81 ? 3.021 -5.039 -6.031 1 98.62 81 SER A O 1
ATOM 649 N N . LEU A 1 82 ? 2.234 -3.107 -5.141 1 98.38 82 LEU A N 1
ATOM 650 C CA . LEU A 1 82 ? 2.023 -3.633 -3.797 1 98.38 82 LEU A CA 1
ATOM 651 C C . LEU A 1 82 ? 0.594 -4.141 -3.631 1 98.38 82 LEU A C 1
ATOM 653 O O . LEU A 1 82 ? -0.362 -3.381 -3.803 1 98.38 82 LEU A O 1
ATOM 657 N N . ILE A 1 83 ? 0.427 -5.391 -3.363 1 97.5 83 ILE A N 1
ATOM 658 C CA . ILE A 1 83 ? -0.894 -5.973 -3.15 1 97.5 83 ILE A CA 1
ATOM 659 C C . ILE A 1 83 ? -1.039 -6.402 -1.692 1 97.5 83 ILE A C 1
ATOM 661 O O . ILE A 1 83 ? -0.253 -7.211 -1.195 1 97.5 83 ILE A O 1
ATOM 665 N N . ILE A 1 84 ? -2.078 -5.859 -1.052 1 95 84 ILE A N 1
ATOM 666 C CA . ILE A 1 84 ? -2.293 -6.16 0.359 1 95 84 ILE A CA 1
ATOM 667 C C . ILE A 1 84 ? -3.592 -6.949 0.527 1 95 84 ILE A C 1
ATOM 669 O O . ILE A 1 84 ? -4.637 -6.551 0.007 1 95 84 ILE A O 1
ATOM 673 N N . MET A 1 85 ? -3.494 -8 1.176 1 91.38 85 MET A N 1
ATOM 674 C CA . MET A 1 85 ? -4.652 -8.836 1.479 1 91.38 85 MET A CA 1
ATOM 675 C C . MET A 1 85 ? -4.574 -9.383 2.898 1 91.38 85 MET A C 1
ATOM 677 O O . MET A 1 85 ? -3.711 -10.211 3.201 1 91.38 85 MET A O 1
ATOM 681 N N . ASP A 1 86 ? -5.605 -8.914 3.756 1 85.94 86 ASP A N 1
ATOM 682 C CA . ASP A 1 86 ? -5.637 -9.305 5.164 1 85.94 86 ASP A CA 1
ATOM 683 C C . ASP A 1 86 ? -4.332 -8.93 5.863 1 85.94 86 ASP A C 1
ATOM 685 O O . ASP A 1 86 ? -3.99 -7.746 5.957 1 85.94 86 ASP A O 1
ATOM 689 N N . ASN A 1 87 ? -3.584 -9.797 6.25 1 85 87 ASN A N 1
ATOM 690 C CA . ASN A 1 87 ? -2.355 -9.508 6.98 1 85 87 ASN A CA 1
ATOM 691 C C . ASN A 1 87 ? -1.117 -9.867 6.168 1 85 87 ASN A C 1
ATOM 693 O O . ASN A 1 87 ? -0.043 -10.094 6.73 1 85 87 ASN A O 1
ATOM 697 N N . LYS A 1 88 ? -1.298 -9.93 4.805 1 91.69 88 LYS A N 1
ATOM 698 C CA . LYS A 1 88 ? -0.193 -10.258 3.908 1 91.69 88 LYS A CA 1
ATOM 699 C C . LYS A 1 88 ? -0.003 -9.172 2.85 1 91.69 88 LYS A C 1
ATOM 701 O O . LYS A 1 88 ? -0.964 -8.516 2.453 1 91.69 88 LYS A O 1
ATOM 706 N N . ALA A 1 89 ? 1.199 -9.078 2.438 1 95.38 89 ALA A N 1
ATOM 707 C CA . ALA A 1 89 ? 1.511 -8.148 1.354 1 95.38 89 ALA A CA 1
ATOM 708 C C . ALA A 1 89 ? 2.467 -8.781 0.348 1 95.38 89 ALA A C 1
ATOM 710 O O . ALA A 1 89 ? 3.385 -9.516 0.73 1 95.38 89 ALA A O 1
ATOM 711 N N . PHE A 1 90 ? 2.236 -8.422 -0.909 1 96.12 90 PHE A N 1
ATOM 712 C CA . PHE A 1 90 ? 3.051 -8.914 -2.01 1 96.12 90 PHE A CA 1
ATOM 713 C C . PHE A 1 90 ? 3.471 -7.777 -2.932 1 96.12 90 PHE A C 1
ATOM 715 O O . PHE A 1 90 ? 2.672 -6.887 -3.229 1 96.12 90 PHE A O 1
ATOM 722 N N . VAL A 1 91 ? 4.656 -7.789 -3.227 1 98 91 VAL A N 1
ATOM 723 C CA . VAL A 1 91 ? 5.09 -6.938 -4.328 1 98 91 VAL A CA 1
ATOM 724 C C . VAL A 1 91 ? 5.203 -7.762 -5.609 1 98 91 VAL A C 1
ATOM 726 O O . VAL A 1 91 ? 5.918 -8.766 -5.645 1 98 91 VAL A O 1
ATOM 729 N N . VAL A 1 92 ? 4.523 -7.312 -6.637 1 98.12 92 VAL A N 1
ATOM 730 C CA . VAL A 1 92 ? 4.438 -8.117 -7.852 1 98.12 92 VAL A CA 1
ATOM 731 C C . VAL A 1 92 ? 4.852 -7.273 -9.055 1 98.12 92 VAL A C 1
ATOM 733 O O . VAL A 1 92 ? 4.375 -6.148 -9.227 1 98.12 92 VAL A O 1
ATOM 736 N N . ASN A 1 93 ? 5.785 -7.777 -9.781 1 98.31 93 ASN A N 1
ATOM 737 C CA . ASN A 1 93 ? 6.023 -7.223 -11.109 1 98.31 93 ASN A CA 1
ATOM 738 C C . ASN A 1 93 ? 5.012 -7.742 -12.125 1 98.31 93 ASN A C 1
ATOM 740 O O . ASN A 1 93 ? 5.004 -8.93 -12.453 1 98.31 93 ASN A O 1
ATOM 744 N N . LEU A 1 94 ? 4.199 -6.898 -12.656 1 97.19 94 LEU A N 1
ATOM 745 C CA . LEU A 1 94 ? 3.031 -7.316 -13.43 1 97.19 94 LEU A CA 1
ATOM 746 C C . LEU A 1 94 ? 3.424 -7.68 -14.852 1 97.19 94 LEU A C 1
ATOM 748 O O . LEU A 1 94 ? 2.758 -8.5 -15.5 1 97.19 94 LEU A O 1
ATOM 752 N N . LYS A 1 95 ? 4.402 -7.098 -15.312 1 95 95 LYS A N 1
ATOM 753 C CA . LYS A 1 95 ? 4.879 -7.426 -16.656 1 95 95 LYS A CA 1
ATOM 754 C C . LYS A 1 95 ? 5.348 -8.875 -16.734 1 95 95 LYS A C 1
ATOM 756 O O . LYS A 1 95 ? 4.941 -9.617 -17.641 1 95 95 LYS A O 1
ATOM 761 N N . SER A 1 96 ? 6.152 -9.242 -15.773 1 94.81 96 SER A N 1
ATOM 762 C CA . SER A 1 96 ? 6.676 -10.609 -15.781 1 94.81 96 SER A CA 1
ATOM 763 C C . SER A 1 96 ? 5.789 -11.539 -14.961 1 94.81 96 SER A C 1
ATOM 765 O O . SER A 1 96 ? 6.051 -12.742 -14.891 1 94.81 96 SER A O 1
ATOM 767 N N . LYS A 1 97 ? 4.727 -10.969 -14.367 1 95.31 97 LYS A N 1
ATOM 768 C CA . LYS A 1 97 ? 3.83 -11.727 -13.508 1 95.31 97 LYS A CA 1
ATOM 769 C C . LYS A 1 97 ? 4.609 -12.492 -12.438 1 95.31 97 LYS A C 1
ATOM 771 O O . LYS A 1 97 ? 4.406 -13.695 -12.25 1 95.31 97 LYS A O 1
ATOM 776 N N . THR A 1 98 ? 5.473 -11.789 -11.703 1 96.94 98 THR A N 1
ATOM 777 C CA . THR A 1 98 ? 6.34 -12.391 -10.703 1 96.94 98 THR A CA 1
ATOM 778 C C . THR A 1 98 ? 6.164 -11.703 -9.352 1 96.94 98 THR A C 1
ATOM 780 O O . THR A 1 98 ? 6.227 -10.477 -9.258 1 96.94 98 THR A O 1
ATOM 783 N N . VAL A 1 99 ? 5.875 -12.531 -8.383 1 97.38 99 VAL A N 1
ATOM 784 C CA . VAL A 1 99 ? 5.918 -12.039 -7.008 1 97.38 99 VAL A CA 1
ATOM 785 C C . VAL A 1 99 ? 7.371 -11.867 -6.57 1 97.38 99 VAL A C 1
ATOM 787 O O . VAL A 1 99 ? 8.109 -12.844 -6.453 1 97.38 99 VAL A O 1
ATOM 790 N N . ILE A 1 100 ? 7.691 -10.641 -6.34 1 97.06 100 ILE A N 1
ATOM 791 C CA . ILE A 1 100 ? 9.078 -10.297 -6.031 1 97.06 1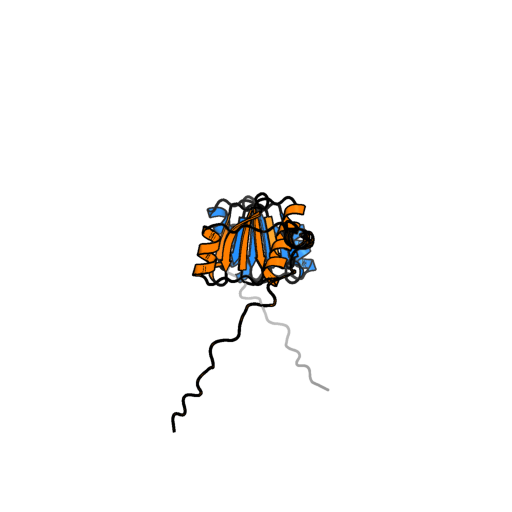00 ILE A CA 1
ATOM 792 C C . ILE A 1 100 ? 9.344 -10.523 -4.547 1 97.06 100 ILE A C 1
ATOM 794 O O . ILE A 1 100 ? 10.398 -11.039 -4.172 1 97.06 100 ILE A O 1
ATOM 798 N N . THR A 1 101 ? 8.375 -10.062 -3.693 1 93.75 101 THR A N 1
ATOM 799 C CA . THR A 1 101 ? 8.523 -10.25 -2.254 1 93.75 101 THR A CA 1
ATOM 800 C C . THR A 1 101 ? 7.164 -10.453 -1.593 1 93.75 101 THR A C 1
ATOM 802 O O . THR A 1 101 ? 6.129 -10.109 -2.17 1 93.75 101 THR A O 1
ATOM 805 N N . ALA A 1 102 ? 7.246 -11.102 -0.418 1 92.31 102 ALA A N 1
ATOM 806 C CA . ALA A 1 102 ? 6.062 -11.367 0.394 1 92.31 102 ALA A CA 1
ATOM 807 C C . ALA A 1 102 ? 6.328 -11.062 1.865 1 92.31 102 ALA A C 1
ATOM 809 O O . ALA A 1 102 ? 7.402 -11.359 2.385 1 92.31 102 ALA A O 1
ATOM 810 N N . MET A 1 103 ? 5.305 -10.367 2.418 1 89.94 103 MET A N 1
ATOM 811 C CA . MET A 1 103 ? 5.402 -10.023 3.836 1 89.94 103 MET A CA 1
ATOM 812 C C . MET A 1 103 ? 4.117 -10.391 4.57 1 89.94 103 MET A C 1
ATOM 814 O O . MET A 1 103 ? 3.045 -10.445 3.967 1 89.94 103 MET A O 1
ATOM 818 N N . ASP A 1 104 ? 4.246 -10.688 5.887 1 84.88 104 ASP A N 1
ATOM 819 C CA . ASP A 1 104 ? 3.043 -11.008 6.652 1 84.88 104 ASP A CA 1
ATOM 820 C C . ASP A 1 104 ? 3.133 -10.469 8.078 1 84.88 104 ASP A C 1
ATOM 822 O O . ASP A 1 104 ? 4.227 -10.234 8.586 1 84.88 104 ASP A O 1
ATOM 826 N N . GLY A 1 105 ? 1.891 -10.266 8.586 1 76.88 105 GLY A N 1
ATOM 827 C CA . GLY A 1 105 ? 1.736 -10.062 10.016 1 76.88 105 GLY A CA 1
ATOM 828 C C . GLY A 1 105 ? 2.469 -8.836 10.531 1 76.88 105 GLY A C 1
ATOM 829 O O . GLY A 1 105 ? 2.338 -7.746 9.961 1 76.88 105 GLY A O 1
ATOM 830 N N . GLU A 1 106 ? 3.332 -8.977 11.508 1 78.12 106 GLU A N 1
ATOM 831 C CA . GLU A 1 106 ? 4.035 -7.938 12.266 1 78.12 106 GLU A CA 1
ATOM 832 C C . GLU A 1 106 ? 5.066 -7.23 11.391 1 78.12 106 GLU A C 1
ATOM 834 O O . GLU A 1 106 ? 5.371 -6.059 11.609 1 78.12 106 GLU A O 1
ATOM 839 N N . MET A 1 107 ? 5.484 -7.91 10.359 1 83.38 107 MET A N 1
ATOM 840 C CA . MET A 1 107 ? 6.508 -7.316 9.5 1 83.38 107 MET A CA 1
ATOM 841 C C . MET A 1 107 ? 5.914 -6.215 8.625 1 83.38 107 MET A C 1
ATOM 843 O O . MET A 1 107 ? 6.633 -5.336 8.148 1 83.38 107 MET A O 1
ATOM 847 N N . LEU A 1 108 ? 4.578 -6.348 8.469 1 87.56 108 LEU A N 1
ATOM 848 C CA . LEU A 1 108 ? 3.898 -5.355 7.648 1 87.56 108 LEU A CA 1
ATOM 849 C C . LEU A 1 108 ? 3.814 -4.012 8.367 1 87.56 108 LEU A C 1
ATOM 851 O O . LEU A 1 108 ? 3.861 -2.957 7.73 1 87.56 108 LEU A O 1
ATOM 855 N N . LYS A 1 109 ? 3.885 -4.113 9.625 1 87.25 109 LYS A N 1
ATOM 856 C CA . LYS A 1 109 ? 3.775 -2.889 10.406 1 87.25 109 LYS A CA 1
ATOM 857 C C . LYS A 1 109 ? 5.074 -2.09 10.367 1 87.25 109 LYS A C 1
ATOM 859 O O . LYS A 1 109 ? 6.152 -2.639 10.602 1 87.25 109 LYS A O 1
ATOM 864 N N . ASN A 1 110 ? 4.98 -0.825 9.969 1 89.19 110 ASN A N 1
ATOM 865 C CA . ASN A 1 110 ? 6.086 0.124 9.875 1 89.19 110 ASN A CA 1
ATOM 866 C C . ASN A 1 110 ? 7.004 -0.197 8.703 1 89.19 110 ASN A C 1
ATOM 868 O O . ASN A 1 110 ? 8.18 0.169 8.711 1 89.19 110 ASN A O 1
ATOM 872 N N . SER A 1 111 ? 6.52 -0.909 7.785 1 94.19 111 SER A N 1
ATOM 873 C CA . SER A 1 111 ? 7.301 -1.19 6.582 1 94.19 111 SER A CA 1
ATOM 874 C C . SER A 1 111 ? 7.18 -0.058 5.57 1 94.19 111 SER A C 1
ATOM 876 O O . SER A 1 111 ? 6.148 0.61 5.496 1 94.19 111 SER A O 1
ATOM 878 N N . VAL A 1 112 ? 8.305 0.067 4.91 1 96.88 112 VAL A N 1
ATOM 879 C CA . VAL A 1 112 ? 8.344 1.023 3.809 1 96.88 112 VAL A CA 1
ATOM 880 C C . VAL A 1 112 ? 8.633 0.293 2.5 1 96.88 112 VAL A C 1
ATOM 882 O O . VAL A 1 112 ? 9.609 -0.457 2.4 1 96.88 112 VAL A O 1
ATOM 885 N N . PHE A 1 113 ? 7.758 0.436 1.59 1 97.31 113 PHE A N 1
ATOM 886 C CA . PHE A 1 113 ? 7.926 -0.153 0.267 1 97.31 113 PHE A CA 1
ATOM 887 C C . PHE A 1 113 ? 8.344 0.906 -0.748 1 97.31 113 PHE A C 1
ATOM 889 O O . PHE A 1 113 ? 7.715 1.964 -0.839 1 97.31 113 PHE A O 1
ATOM 896 N N . THR A 1 114 ? 9.383 0.601 -1.426 1 97.81 114 THR A N 1
ATOM 897 C CA . THR A 1 114 ? 9.844 1.465 -2.508 1 97.81 114 THR A CA 1
ATOM 898 C C . THR A 1 114 ? 9.797 0.729 -3.844 1 97.81 114 THR A C 1
ATOM 900 O O . THR A 1 114 ? 9.406 -0.44 -3.902 1 97.81 114 THR A O 1
ATOM 903 N N . ASN A 1 115 ? 9.969 1.363 -4.898 1 96.75 115 ASN A N 1
ATOM 904 C CA . ASN A 1 115 ? 10.07 0.793 -6.238 1 96.75 115 ASN A CA 1
ATOM 905 C C . ASN A 1 115 ? 8.75 0.177 -6.691 1 96.75 115 ASN A C 1
ATOM 907 O O . ASN A 1 115 ? 8.742 -0.86 -7.359 1 96.75 115 ASN A O 1
ATOM 911 N N . ILE A 1 116 ? 7.766 0.669 -6.23 1 98.56 116 ILE A N 1
ATOM 912 C CA . ILE A 1 116 ? 6.441 0.332 -6.738 1 98.56 116 ILE A CA 1
ATOM 913 C C . ILE A 1 116 ? 5.828 1.548 -7.43 1 98.56 116 ILE A C 1
ATOM 915 O O . ILE A 1 116 ? 6.262 2.682 -7.207 1 98.56 116 ILE A O 1
ATOM 919 N N . ASP A 1 117 ? 4.832 1.268 -8.305 1 98.56 117 ASP A N 1
ATOM 920 C CA . ASP A 1 117 ? 4.184 2.414 -8.938 1 98.56 117 ASP A CA 1
ATOM 921 C C . ASP A 1 117 ? 2.666 2.338 -8.781 1 98.56 117 ASP A C 1
ATOM 923 O O . ASP A 1 117 ? 1.935 3.119 -9.391 1 98.56 117 ASP A O 1
ATOM 927 N N . GLY A 1 118 ? 2.178 1.444 -7.965 1 98.56 118 GLY A N 1
ATOM 928 C CA . GLY A 1 118 ? 0.777 1.312 -7.598 1 98.56 118 GLY A CA 1
ATOM 929 C C . GLY A 1 118 ? 0.545 0.314 -6.48 1 98.56 118 GLY A C 1
ATOM 930 O O . GLY A 1 118 ? 1.487 -0.32 -6 1 98.56 118 GLY A O 1
ATOM 931 N N . ALA A 1 119 ? -0.67 0.241 -6.02 1 98.31 119 ALA A N 1
ATOM 932 C CA . ALA A 1 119 ? -1.058 -0.683 -4.957 1 98.31 119 ALA A CA 1
ATOM 933 C C . ALA A 1 119 ? -2.518 -1.104 -5.102 1 98.31 119 ALA A C 1
ATOM 935 O O . ALA A 1 119 ? -3.34 -0.344 -5.617 1 98.31 119 ALA A O 1
ATOM 936 N N . VAL A 1 120 ? -2.752 -2.281 -4.691 1 97.94 120 VAL A N 1
ATOM 937 C CA . VAL A 1 120 ? -4.117 -2.795 -4.633 1 97.94 120 VAL A CA 1
ATOM 938 C C . VAL A 1 120 ? -4.402 -3.342 -3.234 1 97.94 120 VAL A C 1
ATOM 940 O O . VAL A 1 120 ? -3.611 -4.117 -2.689 1 97.94 120 VAL A O 1
ATOM 943 N N . ILE A 1 121 ? -5.523 -2.896 -2.686 1 95.12 121 ILE A N 1
ATOM 944 C CA . ILE A 1 121 ? -5.93 -3.402 -1.379 1 95.12 121 ILE A CA 1
ATOM 945 C C . ILE A 1 121 ? -7.168 -4.285 -1.53 1 95.12 121 ILE A C 1
ATOM 947 O O . ILE A 1 121 ? -8.203 -3.842 -2.033 1 95.12 121 ILE A O 1
ATOM 951 N N . ILE A 1 122 ? -6.949 -5.496 -1.079 1 91.69 122 ILE A N 1
ATOM 952 C CA . ILE A 1 122 ? -8.07 -6.418 -1.233 1 91.69 122 ILE A CA 1
ATOM 953 C C . ILE A 1 122 ? -8.344 -7.125 0.094 1 91.69 122 ILE A C 1
ATOM 955 O O . ILE A 1 122 ? -7.426 -7.332 0.894 1 91.69 122 ILE A O 1
ATOM 959 N N . MET B 1 1 ? -42.781 29.875 43.625 1 27.61 1 MET B N 1
ATOM 960 C CA . MET B 1 1 ? -42.562 31.266 43.969 1 27.61 1 MET B CA 1
ATOM 961 C C . MET B 1 1 ? -41.219 31.75 43.406 1 27.61 1 MET B C 1
ATOM 963 O O . MET B 1 1 ? -40.219 31.109 43.625 1 27.61 1 MET B O 1
ATOM 967 N N . SER B 1 2 ? -41.219 32.688 42.312 1 27.98 2 SER B N 1
ATOM 968 C CA . SER B 1 2 ? -40.438 33.094 41.125 1 27.98 2 SER B CA 1
ATOM 969 C C . SER B 1 2 ? -39.344 34.062 41.5 1 27.98 2 SER B C 1
ATOM 971 O O . SER B 1 2 ? -38.875 34.844 40.656 1 27.98 2 SER B O 1
ATOM 973 N N . GLU B 1 3 ? -38.75 34.062 42.844 1 28.33 3 GLU B N 1
ATOM 974 C CA . GLU B 1 3 ? -38.062 35.281 43.188 1 28.33 3 GLU B CA 1
ATOM 975 C C . GLU B 1 3 ? -36.781 35.469 42.344 1 28.33 3 GLU B C 1
ATOM 977 O O . GLU B 1 3 ? -35.938 34.594 42.281 1 28.33 3 GLU B O 1
ATOM 982 N N . ILE B 1 4 ? -36.812 36.469 41.375 1 31.09 4 ILE B N 1
ATOM 983 C CA . ILE B 1 4 ? -35.969 36.969 40.312 1 31.09 4 ILE B CA 1
ATOM 984 C C . ILE B 1 4 ? -34.75 37.656 40.906 1 31.09 4 ILE B C 1
ATOM 986 O O . ILE B 1 4 ? -34.875 38.656 41.625 1 31.09 4 ILE B O 1
ATOM 990 N N . VAL B 1 5 ? -33.719 36.875 41.5 1 32.41 5 VAL B N 1
ATOM 991 C CA . VAL B 1 5 ? -32.562 37.5 42.188 1 32.41 5 VAL B CA 1
ATOM 992 C C . VAL B 1 5 ? -31.812 38.406 41.219 1 32.41 5 VAL B C 1
ATOM 994 O O . VAL B 1 5 ? -31.438 37.969 40.125 1 32.41 5 VAL B O 1
ATOM 997 N N . LYS B 1 6 ? -31.953 39.75 41.375 1 33.72 6 LYS B N 1
ATOM 998 C CA . LYS B 1 6 ? -31.453 40.875 40.625 1 33.72 6 LYS B CA 1
ATOM 999 C C . LYS B 1 6 ? -29.938 40.938 40.656 1 33.72 6 LYS B C 1
ATOM 1001 O O . LYS B 1 6 ? -29.328 40.875 41.719 1 33.72 6 LYS B O 1
ATOM 1006 N N . ILE B 1 7 ? -29.219 40.531 39.562 1 26.81 7 ILE B N 1
ATOM 1007 C CA . ILE B 1 7 ? -27.812 40.375 39.219 1 26.81 7 ILE B CA 1
ATOM 1008 C C . ILE B 1 7 ? -27.125 41.75 39.219 1 26.81 7 ILE B C 1
ATOM 1010 O O . ILE B 1 7 ? -27.484 42.625 38.406 1 26.81 7 ILE B O 1
ATOM 1014 N N . PRO B 1 8 ? -26.781 42.25 40.438 1 27.81 8 PRO B N 1
ATOM 1015 C CA . PRO B 1 8 ? -26.328 43.625 40.406 1 27.81 8 PRO B CA 1
ATOM 1016 C C . PRO B 1 8 ? -25.203 43.875 39.406 1 27.81 8 PRO B C 1
ATOM 1018 O O . PRO B 1 8 ? -24.453 42.938 39.094 1 27.81 8 PRO B O 1
ATOM 1021 N N . GLN B 1 9 ? -25.312 44.938 38.562 1 26.8 9 GLN B N 1
ATOM 1022 C CA . GLN B 1 9 ? -24.703 45.438 37.344 1 26.8 9 GLN B CA 1
ATOM 1023 C C . GLN B 1 9 ? -23.234 45.781 37.531 1 26.8 9 GLN B C 1
ATOM 1025 O O . GLN B 1 9 ? -22.391 45.469 36.688 1 26.8 9 GLN B O 1
ATOM 1030 N N . ASN B 1 10 ? -22.844 46.719 38.406 1 29.52 10 ASN B N 1
ATOM 1031 C CA . ASN B 1 10 ? -21.891 47.75 38 1 29.52 10 ASN B CA 1
ATOM 1032 C C . ASN B 1 10 ? -20.453 47.312 38.281 1 29.52 10 ASN B C 1
ATOM 1034 O O . ASN B 1 10 ? -19.922 47.625 39.344 1 29.52 10 ASN B O 1
ATOM 1038 N N . LEU B 1 11 ? -20.062 46 38.406 1 28.97 11 LEU B N 1
ATOM 1039 C CA . LEU B 1 11 ? -18.703 45.75 38.875 1 28.97 11 LEU B CA 1
ATOM 1040 C C . LEU B 1 11 ? -17.672 46.406 37.969 1 28.97 11 LEU B C 1
ATOM 1042 O O . LEU B 1 11 ? -17.641 46.125 36.781 1 28.97 11 LEU B O 1
ATOM 1046 N N . ASN B 1 12 ? -17.203 47.594 38.312 1 27.33 12 ASN B N 1
ATOM 1047 C CA . ASN B 1 12 ? -16.25 48.5 37.688 1 27.33 12 ASN B CA 1
ATOM 1048 C C . ASN B 1 12 ? -14.945 47.812 37.312 1 27.33 12 ASN B C 1
ATOM 1050 O O . ASN B 1 12 ? -14.242 47.281 38.188 1 27.33 12 ASN B O 1
ATOM 1054 N N . VAL B 1 13 ? -14.758 47.375 36 1 28.48 13 VAL B N 1
ATOM 1055 C CA . VAL B 1 13 ? -13.805 46.719 35.094 1 28.48 13 VAL B CA 1
ATOM 1056 C C . VAL B 1 13 ? -12.508 47.531 35.062 1 28.48 13 VAL B C 1
ATOM 1058 O O . VAL B 1 13 ? -11.641 47.281 34.219 1 28.48 13 VAL B O 1
ATOM 1061 N N . ASN B 1 14 ? -12.523 48.656 35.906 1 28.08 14 ASN B N 1
ATOM 1062 C CA . ASN B 1 14 ? -11.492 49.594 35.5 1 28.08 14 ASN B CA 1
ATOM 1063 C C . ASN B 1 14 ? -10.094 49.031 35.719 1 28.08 14 ASN B C 1
ATOM 1065 O O . ASN B 1 14 ? -9.117 49.531 35.156 1 28.08 14 ASN B O 1
ATOM 1069 N N . TYR B 1 15 ? -9.891 48.438 36.969 1 28.16 15 TYR B N 1
ATOM 1070 C CA . TYR B 1 15 ? -8.562 48.625 37.531 1 28.16 15 TYR B CA 1
ATOM 1071 C C . TYR B 1 15 ? -7.5 47.969 36.656 1 28.16 15 TYR B C 1
ATOM 1073 O O . TYR B 1 15 ? -6.348 48.406 36.656 1 28.16 15 TYR B O 1
ATOM 1081 N N . LEU B 1 16 ? -7.672 46.625 36.469 1 26.2 16 LEU B N 1
ATOM 1082 C CA . LEU B 1 16 ? -6.461 45.844 36.281 1 26.2 16 LEU B CA 1
ATOM 1083 C C . LEU B 1 16 ? -5.883 46.062 34.906 1 26.2 16 LEU B C 1
ATOM 1085 O O . LEU B 1 16 ? -5.148 45.219 34.375 1 26.2 16 LEU B O 1
ATOM 1089 N N . ALA B 1 17 ? -6.391 47.125 34.219 1 28.03 17 ALA B N 1
ATOM 1090 C CA . ALA B 1 17 ? -5.895 47.344 32.875 1 28.03 17 ALA B CA 1
ATOM 1091 C C . ALA B 1 17 ? -4.395 47.656 32.875 1 28.03 17 ALA B C 1
ATOM 1093 O O . ALA B 1 17 ? -3.795 47.844 31.812 1 28.03 17 ALA B O 1
ATOM 1094 N N . GLN B 1 18 ? -3.953 48.188 34 1 30 18 GLN B N 1
ATOM 1095 C CA . GLN B 1 18 ? -2.775 49 33.75 1 30 18 GLN B CA 1
ATOM 1096 C C . GLN B 1 18 ? -1.643 48.188 33.156 1 30 18 GLN B C 1
ATOM 1098 O O . GLN B 1 18 ? -1.008 48.594 32.188 1 30 18 GLN B O 1
ATOM 1103 N N . ARG B 1 19 ? -0.696 47.469 33.969 1 31.38 19 ARG B N 1
ATOM 1104 C CA . ARG B 1 19 ? 0.755 47.469 33.812 1 31.38 19 ARG B CA 1
ATOM 1105 C C . ARG B 1 19 ? 1.191 46.438 32.75 1 31.38 19 ARG B C 1
ATOM 1107 O O . ARG B 1 19 ? 2.285 45.875 32.844 1 31.38 19 ARG B O 1
ATOM 1114 N N . ALA B 1 20 ? 0.374 45.938 32 1 31.72 20 ALA B N 1
ATOM 1115 C CA . ALA B 1 20 ? 0.855 44.875 31.141 1 31.72 20 ALA B CA 1
ATOM 1116 C C . ALA B 1 20 ? 1.791 45.406 30.062 1 31.72 20 ALA B C 1
ATOM 1118 O O . ALA B 1 20 ? 1.36 45.688 28.953 1 31.72 20 ALA B O 1
ATOM 1119 N N . THR B 1 21 ? 2.471 46.469 30.469 1 27.33 21 THR B N 1
ATOM 1120 C CA . THR B 1 21 ? 3.262 47 29.344 1 27.33 21 THR B CA 1
ATOM 1121 C C . THR B 1 21 ? 4.109 45.875 28.734 1 27.33 21 THR B C 1
ATOM 1123 O O . THR B 1 21 ? 4.25 45.812 27.516 1 27.33 21 THR B O 1
ATOM 1126 N N . SER B 1 22 ? 5.098 45.375 29.469 1 28.27 22 SER B N 1
ATOM 1127 C CA . SER B 1 22 ? 6.469 45.344 28.969 1 28.27 22 SER B CA 1
ATOM 1128 C C . SER B 1 22 ? 6.641 44.281 27.891 1 28.27 22 SER B C 1
ATOM 1130 O O . SER B 1 22 ? 7.152 44.562 26.812 1 28.27 22 SER B O 1
ATOM 1132 N N . ASN B 1 23 ? 7.383 43.031 28.266 1 30.25 23 ASN B N 1
ATOM 1133 C CA . ASN B 1 23 ? 8.375 42.281 27.5 1 30.25 23 ASN B CA 1
ATOM 1134 C C . ASN B 1 23 ? 7.727 41.438 26.406 1 30.25 23 ASN B C 1
ATOM 1136 O O . ASN B 1 23 ? 6.922 40.562 26.703 1 30.25 23 ASN B O 1
ATOM 1140 N N . ASN B 1 24 ? 7.582 42 25.234 1 32.88 24 ASN B N 1
ATOM 1141 C CA . ASN B 1 24 ? 7.223 41.5 23.922 1 32.88 24 ASN B CA 1
ATOM 1142 C C . ASN B 1 24 ? 7.902 40.156 23.625 1 32.88 24 ASN B C 1
ATOM 1144 O O . ASN B 1 24 ? 7.906 39.719 22.484 1 32.88 24 ASN B O 1
ATOM 1148 N N . GLY B 1 25 ? 8.93 39.844 24.516 1 36.5 25 GLY B N 1
ATOM 1149 C CA . GLY B 1 25 ? 9.758 38.75 24.094 1 36.5 25 GLY B CA 1
ATOM 1150 C C . GLY B 1 25 ? 8.977 37.438 23.938 1 36.5 25 GLY B C 1
ATOM 1151 O O . GLY B 1 25 ? 9.469 36.5 23.328 1 36.5 25 GLY B O 1
ATOM 1152 N N . THR B 1 26 ? 8.219 37.219 24.953 1 36.09 26 THR B N 1
ATOM 1153 C CA . THR B 1 26 ? 7.77 35.844 25.078 1 36.09 26 THR B CA 1
ATOM 1154 C C . THR B 1 26 ? 6.797 35.469 23.953 1 36.09 26 THR B C 1
ATOM 1156 O O . THR B 1 26 ? 6.441 34.312 23.781 1 36.09 26 THR B O 1
ATOM 1159 N N . SER B 1 27 ? 6.141 36.531 23.469 1 40.06 27 SER B N 1
ATOM 1160 C CA . SER B 1 27 ? 5.078 36.062 22.578 1 40.06 27 SER B CA 1
ATOM 1161 C C . SER B 1 27 ? 5.648 35.438 21.312 1 40.06 27 SER B C 1
ATOM 1163 O O . SER B 1 27 ? 5.012 34.594 20.703 1 40.06 27 SER B O 1
ATOM 1165 N N . THR B 1 28 ? 6.871 36.062 20.938 1 42.12 28 THR B N 1
ATOM 1166 C CA . THR B 1 28 ? 7.426 35.531 19.688 1 42.12 28 THR B CA 1
ATOM 1167 C C . THR B 1 28 ? 7.992 34.125 19.891 1 42.12 28 THR B C 1
ATOM 1169 O O . THR B 1 28 ? 7.93 33.281 18.984 1 42.12 28 THR B O 1
ATOM 1172 N N . ALA B 1 29 ? 8.695 33.938 21.078 1 39.94 29 ALA B N 1
ATOM 1173 C CA . ALA B 1 29 ? 9.344 32.656 21.281 1 39.94 29 ALA B CA 1
ATOM 1174 C C . ALA B 1 29 ? 8.32 31.516 21.297 1 39.94 29 ALA B C 1
ATOM 1176 O O . ALA B 1 29 ? 8.578 30.438 20.75 1 39.94 29 ALA B O 1
ATOM 1177 N N . PHE B 1 30 ? 7.242 31.688 22.047 1 37.72 30 PHE B N 1
ATOM 1178 C CA . PHE B 1 30 ? 6.242 30.625 22.016 1 37.72 30 PHE B CA 1
ATOM 1179 C C . PHE B 1 30 ? 5.668 30.453 20.625 1 37.72 30 PHE B C 1
ATOM 1181 O O . PHE B 1 30 ? 5.457 29.312 20.172 1 37.72 30 PHE B O 1
ATOM 1188 N N . LYS B 1 31 ? 5.332 31.672 19.953 1 38.22 31 LYS B N 1
ATOM 1189 C CA . LYS B 1 31 ? 4.977 31.516 18.547 1 38.22 31 LYS B CA 1
ATOM 1190 C C . LYS B 1 31 ? 6.117 30.875 17.766 1 38.22 31 LYS B C 1
ATOM 1192 O O . LYS B 1 31 ? 5.875 30.078 16.844 1 38.22 31 LYS B O 1
ATOM 1197 N N . GLU B 1 32 ? 7.352 31.25 18.109 1 41.25 32 GLU B N 1
ATOM 1198 C CA . GLU B 1 32 ? 8.516 30.672 17.453 1 41.25 32 GLU B CA 1
ATOM 1199 C C . GLU B 1 32 ? 8.656 29.188 17.797 1 41.25 32 GLU B C 1
ATOM 1201 O O . GLU B 1 32 ? 9.016 28.375 16.953 1 41.25 32 GLU B O 1
ATOM 1206 N N . VAL B 1 33 ? 8.672 28.844 19.062 1 40.03 33 VAL B N 1
ATOM 1207 C CA . VAL B 1 33 ? 8.719 27.406 19.375 1 40.03 33 VAL B CA 1
ATOM 1208 C C . VAL B 1 33 ? 7.496 26.719 18.781 1 40.03 33 VAL B C 1
ATOM 1210 O O . VAL B 1 33 ? 7.598 25.609 18.25 1 40.03 33 VAL B O 1
ATOM 1213 N N . LEU B 1 34 ? 6.277 27.219 19.062 1 38.47 34 LEU B N 1
ATOM 1214 C CA . LEU B 1 34 ? 5.117 26.641 18.391 1 38.47 34 LEU B CA 1
ATOM 1215 C C . LEU B 1 34 ? 5.246 26.766 16.875 1 38.47 34 LEU B C 1
ATOM 1217 O O . LEU B 1 34 ? 4.688 25.953 16.141 1 38.47 34 LEU B O 1
ATOM 1221 N N . ASN B 1 35 ? 5.695 27.984 16.406 1 38.78 35 ASN B N 1
ATOM 1222 C CA . ASN B 1 35 ? 6.004 28.031 14.984 1 38.78 35 ASN B CA 1
ATOM 1223 C C . ASN B 1 35 ? 7.121 27.062 14.609 1 38.78 35 ASN B C 1
ATOM 1225 O O . ASN B 1 35 ? 7.781 27.25 13.586 1 38.78 35 ASN B O 1
ATOM 1229 N N . GLU B 1 36 ? 7.895 26.719 15.555 1 40.22 36 GLU B N 1
ATOM 1230 C CA . GLU B 1 36 ? 8.789 25.688 15.055 1 40.22 36 GLU B CA 1
ATOM 1231 C C . GLU B 1 36 ? 8.125 24.859 13.953 1 40.22 36 GLU B C 1
ATOM 1233 O O . GLU B 1 36 ? 6.977 24.438 14.102 1 40.22 36 GLU B O 1
ATOM 1238 N N . LYS B 1 37 ? 8.438 25.188 12.734 1 43.44 37 LYS B N 1
ATOM 1239 C CA . LYS B 1 37 ? 7.93 24.734 11.445 1 43.44 37 LYS B CA 1
ATOM 1240 C C . LYS B 1 37 ? 7.512 23.266 11.492 1 43.44 37 LYS B C 1
ATOM 1242 O O . LYS B 1 37 ? 8.352 22.375 11.383 1 43.44 37 LYS B O 1
ATOM 1247 N N . ILE B 1 38 ? 7.031 22.828 12.523 1 48.28 38 ILE B N 1
ATOM 1248 C CA . ILE B 1 38 ? 6.543 21.453 12.383 1 48.28 38 ILE B CA 1
ATOM 1249 C C . ILE B 1 38 ? 6.102 21.219 10.938 1 48.28 38 ILE B C 1
ATOM 1251 O O . ILE B 1 38 ? 5.293 21.969 10.398 1 48.28 38 ILE B O 1
ATOM 1255 N N . ASP B 1 39 ? 7.031 20.828 10.219 1 60.84 39 ASP B N 1
ATOM 1256 C CA . ASP B 1 39 ? 6.723 20.453 8.836 1 60.84 39 ASP B CA 1
ATOM 1257 C C . ASP B 1 39 ? 5.293 19.938 8.711 1 60.84 39 ASP B C 1
ATOM 1259 O O . ASP B 1 39 ? 4.949 18.891 9.266 1 60.84 39 ASP B O 1
ATOM 1263 N N . GLU B 1 40 ? 4.375 20.859 8.742 1 83.5 40 GLU B N 1
ATOM 1264 C CA . GLU B 1 40 ? 2.943 20.578 8.688 1 83.5 40 GLU B CA 1
ATOM 1265 C C . GLU B 1 40 ? 2.537 20.047 7.32 1 83.5 40 GLU B C 1
ATOM 1267 O O . GLU B 1 40 ? 3.082 20.469 6.297 1 83.5 40 GLU B O 1
ATOM 1272 N N . LEU B 1 41 ? 1.802 19 7.438 1 93.44 41 LEU B N 1
ATOM 1273 C CA . LEU B 1 41 ? 1.21 18.453 6.223 1 93.44 41 LEU B CA 1
ATOM 1274 C C . LEU B 1 41 ? 0.032 19.297 5.758 1 93.44 41 LEU B C 1
ATOM 1276 O O . LEU B 1 41 ? -0.77 19.75 6.578 1 93.44 41 LEU B O 1
ATOM 1280 N N . LYS B 1 42 ? 0.07 19.672 4.527 1 94.56 42 LYS B N 1
ATOM 1281 C CA . LYS B 1 42 ? -1.09 20.312 3.904 1 94.56 42 LYS B CA 1
ATOM 1282 C C . LYS B 1 42 ? -2.072 19.266 3.383 1 94.56 42 LYS B C 1
ATOM 1284 O O . LYS B 1 42 ? -1.668 18.172 2.984 1 94.56 42 LYS B O 1
ATOM 1289 N N . PHE B 1 43 ? -3.379 19.625 3.467 1 94.38 43 PHE B N 1
ATOM 1290 C CA . PHE B 1 43 ? -4.414 18.781 2.9 1 94.38 43 PHE B CA 1
ATOM 1291 C C . PHE B 1 43 ? -5.07 19.438 1.696 1 94.38 43 PHE B C 1
ATOM 1293 O O . PHE B 1 43 ? -5.484 20.594 1.771 1 94.38 43 PHE B O 1
ATOM 1300 N N . SER B 1 44 ? -5.102 18.719 0.615 1 94.38 44 SER B N 1
ATOM 1301 C CA . SER B 1 44 ? -5.723 19.25 -0.588 1 94.38 44 SER B CA 1
ATOM 1302 C C . SER B 1 44 ? -7.227 19.438 -0.402 1 94.38 44 SER B C 1
ATOM 1304 O O . SER B 1 44 ? -7.812 18.891 0.533 1 94.38 44 SER B O 1
ATOM 1306 N N . LYS B 1 45 ? -7.867 20.188 -1.297 1 93.12 45 LYS B N 1
ATOM 1307 C CA . LYS B 1 45 ? -9.32 20.359 -1.27 1 93.12 45 LYS B CA 1
ATOM 1308 C C . LYS B 1 45 ? -10.023 19.016 -1.415 1 93.12 45 LYS B C 1
ATOM 1310 O O . LYS B 1 45 ? -11.016 18.75 -0.731 1 93.12 45 LYS B O 1
ATOM 1315 N N . HIS B 1 46 ? -9.508 18.172 -2.221 1 89.88 46 HIS B N 1
ATOM 1316 C CA . HIS B 1 46 ? -10.078 16.859 -2.469 1 89.88 46 HIS B CA 1
ATO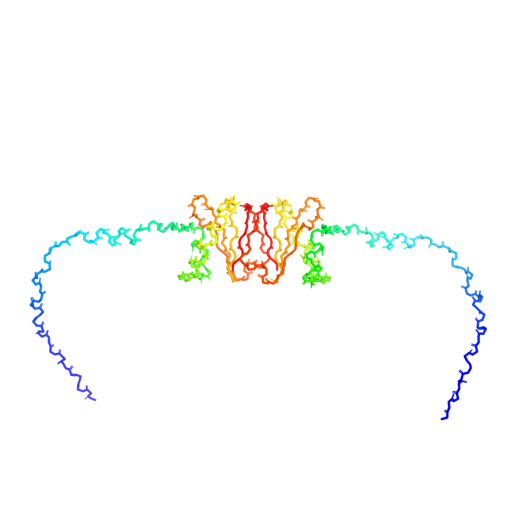M 1317 C C . HIS B 1 46 ? -9.992 15.977 -1.229 1 89.88 46 HIS B C 1
ATOM 1319 O O . HIS B 1 46 ? -10.969 15.312 -0.867 1 89.88 46 HIS B O 1
ATOM 1325 N N . SER B 1 47 ? -8.836 15.969 -0.639 1 92.62 47 SER B N 1
ATOM 1326 C CA . SER B 1 47 ? -8.68 15.156 0.563 1 92.62 47 SER B CA 1
ATOM 1327 C C . SER B 1 47 ? -9.609 15.633 1.674 1 92.62 47 SER B C 1
ATOM 1329 O O . SER B 1 47 ? -10.219 14.82 2.373 1 92.62 47 SER B O 1
ATOM 1331 N N . LEU B 1 48 ? -9.695 16.938 1.827 1 90.94 48 LEU B N 1
ATOM 1332 C CA . LEU B 1 48 ? -10.555 17.516 2.857 1 90.94 48 LEU B CA 1
ATOM 1333 C C . LEU B 1 48 ? -12.016 17.172 2.594 1 90.94 48 LEU B C 1
ATOM 1335 O O . LEU B 1 48 ? -12.75 16.812 3.518 1 90.94 48 LEU B O 1
ATOM 1339 N N . MET B 1 49 ? -12.422 17.344 1.354 1 91.62 49 MET B N 1
ATOM 1340 C CA . MET B 1 49 ? -13.789 17.016 0.979 1 91.62 49 MET B CA 1
ATOM 1341 C C . MET B 1 49 ? -14.102 15.555 1.278 1 91.62 49 MET B C 1
ATOM 1343 O O . MET B 1 49 ? -15.148 15.234 1.839 1 91.62 49 MET B O 1
ATOM 1347 N N . ARG B 1 50 ? -13.156 14.695 0.924 1 88.12 50 ARG B N 1
ATOM 1348 C CA . ARG B 1 50 ? -13.344 13.266 1.16 1 88.12 50 ARG B CA 1
ATOM 1349 C C . ARG B 1 50 ? -13.375 12.961 2.654 1 88.12 50 ARG B C 1
ATOM 1351 O O . ARG B 1 50 ? -14.164 12.117 3.102 1 88.12 50 ARG B O 1
ATOM 1358 N N . MET B 1 51 ? -12.578 13.555 3.385 1 89.38 51 MET B N 1
ATOM 1359 C CA . MET B 1 51 ? -12.547 13.352 4.832 1 89.38 51 MET B CA 1
ATOM 1360 C C . MET B 1 51 ? -13.844 13.805 5.477 1 89.38 51 MET B C 1
ATOM 1362 O O . MET B 1 51 ? -14.359 13.156 6.387 1 89.38 51 MET B O 1
ATOM 1366 N N . GLU B 1 52 ? -14.312 14.914 4.984 1 87.75 52 GLU B N 1
ATOM 1367 C CA . GLU B 1 52 ? -15.57 15.453 5.496 1 87.75 52 GLU B CA 1
ATOM 1368 C C . GLU B 1 52 ? -16.75 14.555 5.133 1 87.75 52 GLU B C 1
ATOM 1370 O O . GLU B 1 52 ? -17.594 14.25 5.98 1 87.75 52 GLU B O 1
ATOM 1375 N N . MET B 1 53 ? -16.781 14.141 3.895 1 87.38 53 MET B N 1
ATOM 1376 C CA . MET B 1 53 ? -17.875 13.312 3.385 1 87.38 53 MET B CA 1
ATOM 1377 C C . MET B 1 53 ? -17.938 11.984 4.129 1 87.38 53 MET B C 1
ATOM 1379 O O . MET B 1 53 ? -19.016 11.438 4.336 1 87.38 53 MET B O 1
ATOM 1383 N N . ARG B 1 54 ? -16.797 11.617 4.539 1 84.5 54 ARG B N 1
ATOM 1384 C CA . ARG B 1 54 ? -16.734 10.289 5.148 1 84.5 54 ARG B CA 1
ATOM 1385 C C . ARG B 1 54 ? -16.5 10.383 6.652 1 84.5 54 ARG B C 1
ATOM 1387 O O . ARG B 1 54 ? -16.281 9.367 7.316 1 84.5 54 ARG B O 1
ATOM 1394 N N . ASN B 1 55 ? -16.562 11.562 7.121 1 82.56 55 ASN B N 1
ATOM 1395 C CA . ASN B 1 55 ? -16.344 11.828 8.539 1 82.56 55 ASN B CA 1
ATOM 1396 C C . ASN B 1 55 ? -15.039 11.227 9.039 1 82.56 55 ASN B C 1
ATOM 1398 O O . ASN B 1 55 ? -15.008 10.578 10.086 1 82.56 55 ASN B O 1
ATOM 1402 N N . VAL B 1 56 ? -14.094 11.273 8.156 1 82.94 56 VAL B N 1
ATOM 1403 C CA . VAL B 1 56 ? -12.75 10.828 8.531 1 82.94 56 VAL B CA 1
ATOM 1404 C C . VAL B 1 56 ? -12.078 11.891 9.391 1 82.94 56 VAL B C 1
ATOM 1406 O O . VAL B 1 56 ? -11.906 13.031 8.953 1 82.94 56 VAL B O 1
ATOM 1409 N N . LYS B 1 57 ? -11.844 11.508 10.648 1 83.19 57 LYS B N 1
ATOM 1410 C CA . LYS B 1 57 ? -11.133 12.391 11.562 1 83.19 57 LYS B CA 1
ATOM 1411 C C . LYS B 1 57 ? -9.742 11.852 11.875 1 83.19 57 LYS B C 1
ATOM 1413 O O . LYS B 1 57 ? -9.547 10.633 11.961 1 83.19 57 LYS B O 1
ATOM 1418 N N . ILE B 1 58 ? -8.906 12.781 11.977 1 87.75 58 ILE B N 1
ATOM 1419 C CA . ILE B 1 58 ? -7.547 12.406 12.352 1 87.75 58 ILE B CA 1
ATOM 1420 C C . ILE B 1 58 ? -7.219 12.969 13.734 1 87.75 58 ILE B C 1
ATOM 1422 O O . ILE B 1 58 ? -7.32 14.172 13.961 1 87.75 58 ILE B O 1
ATOM 1426 N N . THR B 1 59 ? -6.922 12.07 14.617 1 88.88 59 THR B N 1
ATOM 1427 C CA . THR B 1 59 ? -6.523 12.5 15.953 1 88.88 59 THR B CA 1
ATOM 1428 C C . THR B 1 59 ? -5.094 13.031 15.945 1 88.88 59 THR B C 1
ATOM 1430 O O . THR B 1 59 ? -4.379 12.891 14.953 1 88.88 59 THR B O 1
ATOM 1433 N N . GLN B 1 60 ? -4.719 13.672 17.016 1 90.44 60 GLN B N 1
ATOM 1434 C CA . GLN B 1 60 ? -3.348 14.156 17.156 1 90.44 60 GLN B CA 1
ATOM 1435 C C . GLN B 1 60 ? -2.346 13.016 17.078 1 90.44 60 GLN B C 1
ATOM 1437 O O . GLN B 1 60 ? -1.266 13.164 16.5 1 90.44 60 GLN B O 1
ATOM 1442 N N . GLU B 1 61 ? -2.717 11.969 17.656 1 92.12 61 GLU B N 1
ATOM 1443 C CA . GLU B 1 61 ? -1.856 10.797 17.609 1 92.12 61 GLU B CA 1
ATOM 1444 C C . GLU B 1 61 ? -1.689 10.273 16.188 1 92.12 61 GLU B C 1
ATOM 1446 O O . GLU B 1 61 ? -0.576 9.961 15.766 1 92.12 61 GLU B O 1
ATOM 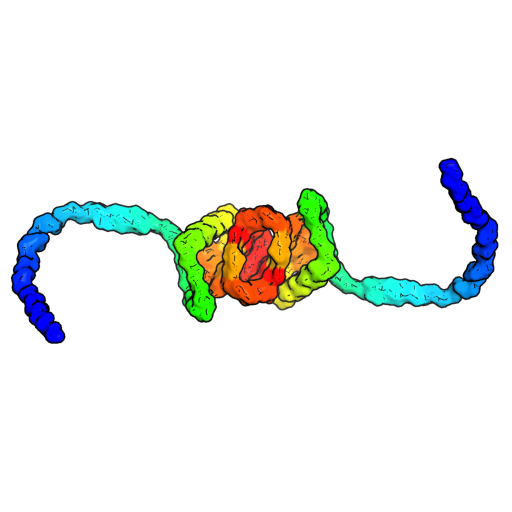1451 N N . GLU B 1 62 ? -2.809 10.195 15.5 1 91.69 62 GLU B N 1
ATOM 1452 C CA . GLU B 1 62 ? -2.77 9.742 14.117 1 91.69 62 GLU B CA 1
ATOM 1453 C C . GLU B 1 62 ? -1.947 10.695 13.25 1 91.69 62 GLU B C 1
ATOM 1455 O O . GLU B 1 62 ? -1.233 10.258 12.344 1 91.69 62 GLU B O 1
ATOM 1460 N N . TYR B 1 63 ? -2.145 11.945 13.547 1 91.88 63 TYR B N 1
ATOM 1461 C CA . TYR B 1 63 ? -1.385 12.945 12.812 1 91.88 63 TYR B CA 1
ATOM 1462 C C . TYR B 1 63 ? 0.113 12.766 13.031 1 91.88 63 TYR B C 1
ATOM 1464 O O . TYR B 1 63 ? 0.9 12.875 12.086 1 91.88 63 TYR B O 1
ATOM 1472 N N . GLN B 1 64 ? 0.505 12.5 14.195 1 93.06 64 GLN B N 1
ATOM 1473 C CA . GLN B 1 64 ? 1.914 12.266 14.492 1 93.06 64 GLN B CA 1
ATOM 1474 C C . GLN B 1 64 ? 2.43 11.023 13.773 1 93.06 64 GLN B C 1
ATOM 1476 O O . GLN B 1 64 ? 3.553 11.016 13.266 1 93.06 64 GLN B O 1
ATOM 1481 N N . LYS B 1 65 ? 1.608 10.008 13.734 1 94.38 65 LYS B N 1
ATOM 1482 C CA . LYS B 1 65 ? 1.974 8.797 13.016 1 94.38 65 LYS B CA 1
ATOM 1483 C C . LYS B 1 65 ? 2.141 9.078 11.523 1 94.38 65 LYS B C 1
ATOM 1485 O O . LYS B 1 65 ? 3.053 8.547 10.883 1 94.38 65 LYS B O 1
ATOM 1490 N N . LEU B 1 66 ? 1.191 9.867 11.039 1 95 66 LEU B N 1
ATOM 1491 C CA . LEU B 1 66 ? 1.258 10.258 9.633 1 95 66 LEU B CA 1
ATOM 1492 C C . LEU B 1 66 ? 2.557 10.992 9.336 1 95 66 LEU B C 1
ATOM 1494 O O . LEU B 1 66 ? 3.225 10.703 8.336 1 95 66 LEU B O 1
ATOM 1498 N N . LEU B 1 67 ? 2.926 11.875 10.156 1 94.69 67 LEU B N 1
ATOM 1499 C CA . LEU B 1 67 ? 4.16 12.633 10 1 94.69 67 LEU B CA 1
ATOM 1500 C C . LEU B 1 67 ? 5.375 11.711 10.031 1 94.69 67 LEU B C 1
ATOM 1502 O O . LEU B 1 67 ? 6.312 11.883 9.25 1 94.69 67 LEU B O 1
ATOM 1506 N N . GLU B 1 68 ? 5.375 10.82 10.93 1 95.06 68 GLU B N 1
ATOM 1507 C CA . GLU B 1 68 ? 6.469 9.859 11.008 1 95.06 68 GLU B CA 1
ATOM 1508 C C . GLU B 1 68 ? 6.574 9.031 9.734 1 95.06 68 GLU B C 1
ATOM 1510 O O . GLU B 1 68 ? 7.676 8.773 9.242 1 95.06 68 GLU B O 1
ATOM 1515 N N . ALA B 1 69 ? 5.453 8.602 9.266 1 96.56 69 ALA B N 1
ATOM 1516 C CA . ALA B 1 69 ? 5.422 7.84 8.023 1 96.56 69 ALA B CA 1
ATOM 1517 C C . ALA B 1 69 ? 5.977 8.664 6.859 1 96.56 69 ALA B C 1
ATOM 1519 O O . ALA B 1 69 ? 6.73 8.156 6.031 1 96.56 69 ALA B O 1
ATOM 1520 N N . VAL B 1 70 ? 5.582 9.938 6.781 1 96.69 70 VAL B N 1
ATOM 1521 C CA . VAL B 1 70 ? 6.062 10.867 5.762 1 96.69 70 VAL B CA 1
ATOM 1522 C C . VAL B 1 70 ? 7.586 10.969 5.832 1 96.69 70 VAL B C 1
ATOM 1524 O O . VAL B 1 70 ? 8.266 10.914 4.809 1 96.69 70 VAL B O 1
ATOM 1527 N N . ASN B 1 71 ? 8.102 11.055 7 1 95.25 71 ASN B N 1
ATOM 1528 C CA . ASN B 1 71 ? 9.547 11.156 7.195 1 95.25 71 ASN B CA 1
ATOM 1529 C C . ASN B 1 71 ? 10.266 9.883 6.754 1 95.25 71 ASN B C 1
ATOM 1531 O O . ASN B 1 71 ? 11.297 9.953 6.086 1 95.25 71 ASN B O 1
ATOM 1535 N N . LYS B 1 72 ? 9.734 8.82 7.125 1 96.62 72 LYS B N 1
ATOM 1536 C CA . LYS B 1 72 ? 10.32 7.539 6.738 1 96.62 72 LYS B CA 1
ATOM 1537 C C . LYS B 1 72 ? 10.359 7.387 5.219 1 96.62 72 LYS B C 1
ATOM 1539 O O . LYS B 1 72 ? 11.383 6.992 4.656 1 96.62 72 LYS B O 1
ATOM 1544 N N . ALA B 1 73 ? 9.258 7.652 4.609 1 97.56 73 ALA B N 1
ATOM 1545 C CA . ALA B 1 73 ? 9.164 7.547 3.154 1 97.56 73 ALA B CA 1
ATOM 1546 C C . ALA B 1 73 ? 10.125 8.516 2.471 1 97.56 73 ALA B C 1
ATOM 1548 O O . ALA B 1 73 ? 10.773 8.156 1.482 1 97.56 73 ALA B O 1
ATOM 1549 N N . THR B 1 74 ? 10.195 9.695 2.975 1 96.69 74 THR B N 1
ATOM 1550 C CA . THR B 1 74 ? 11.086 10.703 2.418 1 96.69 74 THR B CA 1
ATOM 1551 C C . THR B 1 74 ? 12.531 10.234 2.471 1 96.69 74 THR B C 1
ATOM 1553 O O . THR B 1 74 ? 13.281 10.398 1.504 1 96.69 74 THR B O 1
ATOM 1556 N N . GLN B 1 75 ? 12.898 9.664 3.539 1 96.44 75 GLN B N 1
ATOM 1557 C CA . GLN B 1 75 ? 14.266 9.188 3.727 1 96.44 75 GLN B CA 1
ATOM 1558 C C . GLN B 1 75 ? 14.609 8.102 2.715 1 96.44 75 GLN B C 1
ATOM 1560 O O . GLN B 1 75 ? 15.773 7.953 2.332 1 96.44 75 GLN B O 1
ATOM 1565 N N . LYS B 1 76 ? 13.609 7.406 2.26 1 97 76 LYS B N 1
ATOM 1566 C CA . LYS B 1 76 ? 13.836 6.316 1.314 1 97 76 LYS B CA 1
ATOM 1567 C C . LYS B 1 76 ? 13.75 6.812 -0.126 1 97 76 LYS B C 1
ATOM 1569 O O . LYS B 1 76 ? 13.922 6.031 -1.066 1 97 76 LYS B O 1
ATOM 1574 N N . GLY B 1 77 ? 13.391 8.023 -0.268 1 96.88 77 GLY B N 1
ATOM 1575 C CA . GLY B 1 77 ? 13.406 8.633 -1.589 1 96.88 77 GLY B CA 1
ATOM 1576 C C . GLY B 1 77 ? 12.07 8.547 -2.299 1 96.88 77 GLY B C 1
ATOM 1577 O O . GLY B 1 77 ? 12 8.672 -3.521 1 96.88 77 GLY B O 1
ATOM 1578 N N . VAL B 1 78 ? 11.078 8.336 -1.583 1 98.19 78 VAL B N 1
ATOM 1579 C CA . VAL B 1 78 ? 9.734 8.281 -2.146 1 98.19 78 VAL B CA 1
ATOM 1580 C C . VAL B 1 78 ? 9.219 9.695 -2.408 1 98.19 78 VAL B C 1
ATOM 1582 O O . VAL B 1 78 ? 9.461 10.602 -1.61 1 98.19 78 VAL B O 1
ATOM 1585 N N . ASN B 1 79 ? 8.453 9.875 -3.494 1 98 79 ASN B N 1
ATOM 1586 C CA . ASN B 1 79 ? 7.879 11.172 -3.836 1 98 79 ASN B CA 1
ATOM 1587 C C . ASN B 1 79 ? 6.391 11.227 -3.506 1 98 79 ASN B C 1
ATOM 1589 O O . ASN B 1 79 ? 5.941 12.125 -2.783 1 98 79 ASN B O 1
ATOM 1593 N N . ASP B 1 80 ? 5.637 10.32 -4.117 1 98.56 80 ASP B N 1
ATOM 1594 C CA . ASP B 1 80 ? 4.215 10.148 -3.83 1 98.56 80 ASP B CA 1
ATOM 1595 C C . ASP B 1 80 ? 3.961 8.836 -3.096 1 98.56 80 ASP B C 1
ATOM 1597 O O . ASP B 1 80 ? 4.082 7.754 -3.68 1 98.56 80 ASP B O 1
ATOM 1601 N N . SER B 1 81 ? 3.551 8.961 -1.866 1 98.62 81 SER B N 1
ATOM 1602 C CA . SER B 1 81 ? 3.484 7.77 -1.027 1 98.62 81 SER B CA 1
ATOM 1603 C C . SER B 1 81 ? 2.043 7.438 -0.653 1 98.62 81 SER B C 1
ATOM 1605 O O . SER B 1 81 ? 1.256 8.328 -0.339 1 98.62 81 SER B O 1
ATOM 1607 N N . LEU B 1 82 ? 1.69 6.152 -0.729 1 98.38 82 LEU B N 1
ATOM 1608 C CA . LEU B 1 82 ? 0.498 5.637 -0.065 1 98.38 82 LEU B CA 1
ATOM 1609 C C . LEU B 1 82 ? 0.791 5.301 1.395 1 98.38 82 LEU B C 1
ATOM 1611 O O . LEU B 1 82 ? 1.67 4.488 1.684 1 98.38 82 LEU B O 1
ATOM 1615 N N . ILE B 1 83 ? 0.138 5.941 2.303 1 97.5 83 ILE B N 1
ATOM 1616 C CA . ILE B 1 83 ? 0.315 5.676 3.727 1 97.5 83 ILE B CA 1
ATOM 1617 C C . ILE B 1 83 ? -0.958 5.055 4.297 1 97.5 83 ILE B C 1
ATOM 1619 O O . ILE B 1 83 ? -2.037 5.645 4.215 1 97.5 83 ILE B O 1
ATOM 1623 N N . ILE B 1 84 ? -0.777 3.869 4.895 1 95.06 84 ILE B N 1
ATOM 1624 C CA . ILE B 1 84 ? -1.929 3.158 5.441 1 95.06 84 ILE B CA 1
ATOM 1625 C C . ILE B 1 84 ? -1.809 3.07 6.961 1 95.06 84 ILE B C 1
ATOM 1627 O O . ILE B 1 84 ? -0.767 2.668 7.484 1 95.06 84 ILE B O 1
ATOM 1631 N N . MET B 1 85 ? -2.805 3.465 7.59 1 91.38 85 MET B N 1
ATOM 1632 C CA . MET B 1 85 ? -2.875 3.385 9.047 1 91.38 85 MET B CA 1
ATOM 1633 C C . MET B 1 85 ? -4.266 2.953 9.5 1 91.38 85 MET B C 1
ATOM 1635 O O . MET B 1 85 ? -5.234 3.697 9.344 1 91.38 85 MET B O 1
ATOM 1639 N N . ASP B 1 86 ? -4.293 1.694 10.164 1 86.06 86 ASP B N 1
ATOM 1640 C CA . ASP B 1 86 ? -5.555 1.114 10.609 1 86.06 86 ASP B CA 1
ATOM 1641 C C . ASP B 1 86 ? -6.535 0.977 9.445 1 86.06 86 ASP B C 1
ATOM 1643 O O . ASP B 1 86 ? -6.273 0.25 8.484 1 86.06 86 ASP B O 1
ATOM 1647 N N . ASN B 1 87 ? -7.539 1.653 9.422 1 85.25 87 ASN B N 1
ATOM 1648 C CA . ASN B 1 87 ? -8.547 1.523 8.367 1 85.25 87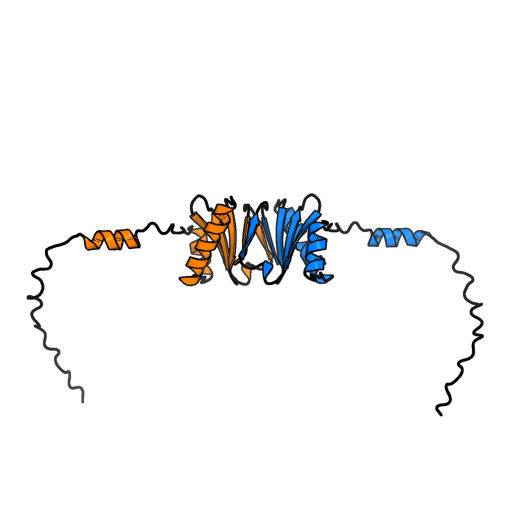 ASN B CA 1
ATOM 1649 C C . ASN B 1 87 ? -8.602 2.768 7.488 1 85.25 87 ASN B C 1
ATOM 1651 O O . ASN B 1 87 ? -9.609 3.027 6.836 1 85.25 87 ASN B O 1
ATOM 1655 N N . LYS B 1 88 ? -7.461 3.545 7.48 1 91.69 88 LYS B N 1
ATOM 1656 C CA . LYS B 1 88 ? -7.375 4.758 6.672 1 91.69 88 LYS B CA 1
ATOM 1657 C C . LYS B 1 88 ? -6.172 4.707 5.734 1 91.69 88 LYS B C 1
ATOM 1659 O O . LYS B 1 88 ? -5.156 4.086 6.051 1 91.69 88 LYS B O 1
ATOM 1664 N N . ALA B 1 89 ? -6.328 5.379 4.664 1 95.38 89 ALA B N 1
ATOM 1665 C CA . ALA B 1 89 ? -5.223 5.504 3.717 1 95.38 89 ALA B CA 1
ATOM 1666 C C . ALA B 1 89 ? -5.109 6.934 3.193 1 95.38 89 ALA B C 1
ATOM 1668 O O . ALA B 1 89 ? -6.125 7.594 2.953 1 95.38 89 ALA B O 1
ATOM 1669 N N . PHE B 1 90 ? -3.865 7.336 2.986 1 96.12 90 PHE B N 1
ATOM 1670 C CA . PHE B 1 90 ? -3.559 8.664 2.48 1 96.12 90 PHE B CA 1
ATOM 1671 C C . PHE B 1 90 ? -2.543 8.594 1.346 1 96.12 90 PHE B C 1
ATOM 1673 O O . PHE B 1 90 ? -1.58 7.824 1.416 1 96.12 90 PHE B O 1
ATOM 1680 N N . VAL B 1 91 ? -2.828 9.258 0.366 1 98 91 VAL B N 1
ATOM 1681 C CA . VAL B 1 91 ? -1.793 9.5 -0.633 1 98 91 VAL B CA 1
ATOM 1682 C C . VAL B 1 91 ? -1.168 10.875 -0.41 1 98 91 VAL B C 1
ATOM 1684 O O . VAL B 1 91 ? -1.872 11.891 -0.391 1 98 91 VAL B O 1
ATOM 1687 N N . VAL B 1 92 ? 0.123 10.883 -0.278 1 98.12 92 VAL B N 1
ATOM 1688 C CA . VAL B 1 92 ? 0.798 12.125 0.098 1 98.12 92 VAL B CA 1
ATOM 1689 C C . VAL B 1 92 ? 1.922 12.422 -0.893 1 98.12 92 VAL B C 1
ATOM 1691 O O . VAL B 1 92 ? 2.732 11.547 -1.203 1 98.12 92 VAL B O 1
ATOM 1694 N N . ASN B 1 93 ? 1.886 13.578 -1.438 1 98.31 93 ASN B N 1
ATOM 1695 C CA . ASN B 1 93 ? 3.064 14.078 -2.139 1 98.31 93 ASN B CA 1
ATOM 1696 C C . ASN B 1 93 ? 4.109 14.617 -1.165 1 98.31 93 ASN B C 1
ATOM 1698 O O . ASN B 1 93 ? 3.879 15.633 -0.504 1 98.31 93 ASN B O 1
ATOM 1702 N N . LEU B 1 94 ? 5.227 14.023 -1.09 1 97.25 94 LEU B N 1
ATOM 1703 C CA . LEU B 1 94 ? 6.184 14.289 -0.019 1 97.25 94 LEU B CA 1
ATOM 1704 C C . LEU B 1 94 ? 6.996 15.547 -0.311 1 97.25 94 LEU B C 1
ATOM 1706 O O . LEU B 1 94 ? 7.465 16.219 0.613 1 97.25 94 LEU B O 1
ATOM 1710 N N . LYS B 1 95 ? 7.172 15.82 -1.496 1 95.12 95 LYS B N 1
ATOM 1711 C CA . LYS B 1 95 ? 7.891 17.031 -1.866 1 95.12 95 LYS B CA 1
ATOM 1712 C C . LYS B 1 95 ? 7.148 18.281 -1.394 1 95.12 95 LYS B C 1
ATOM 1714 O O . LYS B 1 95 ? 7.738 19.156 -0.757 1 95.12 95 LYS B O 1
ATOM 1719 N N . SER B 1 96 ? 5.871 18.297 -1.68 1 94.88 96 SER B N 1
ATOM 1720 C CA . SER B 1 96 ? 5.082 19.453 -1.291 1 94.88 96 SER B CA 1
ATOM 1721 C C . SER B 1 96 ? 4.445 19.266 0.08 1 94.88 96 SER B C 1
ATOM 1723 O O . SER B 1 96 ? 3.781 20.172 0.597 1 94.88 96 SER B O 1
ATOM 1725 N N . LYS B 1 97 ? 4.68 18.078 0.666 1 95.38 97 LYS B N 1
ATOM 1726 C CA . LYS B 1 97 ? 4.074 17.719 1.947 1 95.38 97 LYS B CA 1
ATOM 1727 C C . LYS B 1 97 ? 2.566 17.953 1.924 1 95.38 97 LYS B C 1
ATOM 1729 O O . LYS B 1 97 ? 2.014 18.594 2.822 1 95.38 97 LYS B O 1
ATOM 1734 N N . THR B 1 98 ? 1.892 17.375 0.928 1 96.94 98 THR B N 1
ATOM 1735 C CA . THR B 1 98 ? 0.458 17.562 0.731 1 96.94 98 THR B CA 1
ATOM 1736 C C . THR B 1 98 ? -0.256 16.219 0.647 1 96.94 98 THR B C 1
ATOM 1738 O O . THR B 1 98 ? 0.153 15.336 -0.114 1 96.94 98 THR B O 1
ATOM 1741 N N . VAL B 1 99 ? -1.235 16.094 1.498 1 97.38 99 VAL B N 1
ATOM 1742 C CA . VAL B 1 99 ? -2.146 14.969 1.361 1 97.38 99 VAL B CA 1
ATOM 1743 C C . VAL B 1 99 ? -3.068 15.188 0.164 1 97.38 99 VAL B C 1
ATOM 1745 O O . VAL B 1 99 ? -3.891 16.109 0.166 1 97.38 99 VAL B O 1
ATOM 1748 N N . ILE B 1 100 ? -2.891 14.336 -0.782 1 97.06 100 ILE B N 1
ATOM 1749 C CA . ILE B 1 100 ? -3.609 14.484 -2.043 1 97.06 100 ILE B CA 1
ATOM 1750 C C . ILE B 1 100 ? -5.004 13.875 -1.917 1 97.06 100 ILE B C 1
ATOM 1752 O O . ILE B 1 100 ? -5.984 14.445 -2.402 1 97.06 100 ILE B O 1
ATOM 1756 N N . THR B 1 101 ? -5.059 12.648 -1.315 1 93.75 101 THR B N 1
ATOM 1757 C CA . THR B 1 101 ? -6.344 11.984 -1.124 1 93.75 101 THR B CA 1
ATOM 1758 C C . THR B 1 101 ? -6.348 11.18 0.17 1 93.75 101 THR B C 1
ATOM 1760 O O . THR B 1 101 ? -5.289 10.852 0.709 1 93.75 101 THR B O 1
ATOM 1763 N N . ALA B 1 102 ? -7.59 10.977 0.655 1 92.25 102 ALA B N 1
ATOM 1764 C CA . ALA B 1 102 ? -7.816 10.195 1.869 1 92.25 102 ALA B CA 1
ATOM 1765 C C . ALA B 1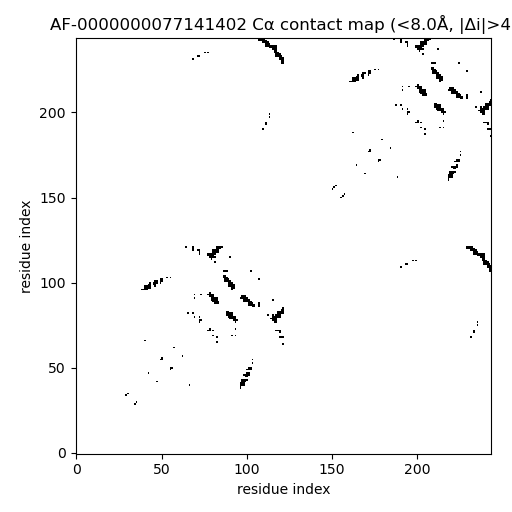 102 ? -8.984 9.227 1.688 1 92.25 102 ALA B C 1
ATOM 1767 O O . ALA B 1 102 ? -10 9.57 1.084 1 92.25 102 ALA B O 1
ATOM 1768 N N . MET B 1 103 ? -8.688 7.996 2.164 1 89.81 103 MET B N 1
ATOM 1769 C CA . MET B 1 103 ? -9.719 6.965 2.084 1 89.81 103 MET B CA 1
ATOM 1770 C C . MET B 1 103 ? -9.875 6.25 3.422 1 89.81 103 MET B C 1
ATOM 1772 O O . MET B 1 103 ? -8.938 6.211 4.223 1 89.81 103 MET B O 1
ATOM 1776 N N . ASP B 1 104 ? -11.102 5.734 3.668 1 84.81 104 ASP B N 1
ATOM 1777 C CA . ASP B 1 104 ? -11.297 5.012 4.922 1 84.81 104 ASP B CA 1
ATOM 1778 C C . ASP B 1 104 ? -12.234 3.822 4.723 1 84.81 104 ASP B C 1
ATOM 1780 O O . ASP B 1 104 ? -13.023 3.797 3.781 1 84.81 104 ASP B O 1
ATOM 1784 N N . GLY B 1 105 ? -12.008 2.863 5.684 1 76.88 105 GLY B N 1
ATOM 1785 C CA . GLY B 1 105 ? -12.984 1.806 5.887 1 76.88 105 GLY B CA 1
ATOM 1786 C C . GLY B 1 105 ? -13.211 0.956 4.652 1 76.88 105 GLY B C 1
ATOM 1787 O O . GLY B 1 105 ? -12.258 0.469 4.043 1 76.88 105 GLY B O 1
ATOM 1788 N N . GLU B 1 106 ? -14.453 0.857 4.191 1 78 106 GLU B N 1
ATOM 1789 C CA . GLU B 1 106 ? -14.938 -0.018 3.127 1 78 106 GLU B CA 1
ATOM 1790 C C . GLU B 1 106 ? -14.414 0.426 1.765 1 78 106 GLU B C 1
ATOM 1792 O O . GLU B 1 106 ? -14.242 -0.397 0.863 1 78 106 GLU B O 1
ATOM 1797 N N . MET B 1 107 ? -14.047 1.674 1.673 1 83.38 107 MET B N 1
ATOM 1798 C CA . MET B 1 107 ? -13.578 2.182 0.387 1 83.38 107 MET B CA 1
ATOM 1799 C C . MET B 1 107 ? -12.172 1.68 0.086 1 83.38 107 MET B C 1
ATOM 1801 O O . MET B 1 107 ? -11.758 1.634 -1.074 1 83.38 107 MET B O 1
ATOM 1805 N N . LEU B 1 108 ? -11.508 1.315 1.201 1 87.62 108 LEU B N 1
ATOM 1806 C CA . LEU B 1 108 ? -10.141 0.832 1.041 1 87.62 108 LEU B CA 1
ATOM 1807 C C . LEU B 1 108 ? -10.125 -0.561 0.42 1 87.62 108 LEU B C 1
ATOM 1809 O O . LEU B 1 108 ? -9.203 -0.905 -0.322 1 87.62 108 LEU B O 1
ATOM 1813 N N . LYS B 1 109 ? -11.203 -1.198 0.604 1 87.19 109 LYS B N 1
ATOM 1814 C CA . LYS B 1 109 ? -11.273 -2.559 0.079 1 87.19 109 LYS B CA 1
ATOM 1815 C C . LYS B 1 109 ? -11.492 -2.555 -1.432 1 87.19 109 LYS B C 1
ATOM 1817 O O . LYS B 1 109 ? -12.383 -1.868 -1.934 1 87.19 109 LYS B O 1
ATOM 1822 N N . ASN B 1 110 ? -10.617 -3.229 -2.154 1 89.38 110 ASN B N 1
ATOM 1823 C CA . ASN B 1 110 ? -10.648 -3.377 -3.605 1 89.38 110 ASN B CA 1
ATOM 1824 C C . ASN B 1 110 ? -10.258 -2.082 -4.309 1 89.38 110 ASN B C 1
ATOM 1826 O O . ASN B 1 110 ? -10.648 -1.847 -5.453 1 89.38 110 ASN B O 1
ATOM 1830 N N . SER B 1 111 ? -9.594 -1.253 -3.639 1 94.25 111 SER B N 1
ATOM 1831 C CA . SER B 1 111 ? -9.102 -0.025 -4.258 1 94.25 111 SER B CA 1
ATOM 1832 C C . SER B 1 111 ? -7.773 -0.256 -4.973 1 94.25 111 SER B C 1
ATOM 1834 O O . SER B 1 111 ? -6.977 -1.097 -4.551 1 94.25 111 SER B O 1
ATOM 1836 N N . VAL B 1 112 ? -7.699 0.508 -6.031 1 96.88 112 VAL B N 1
ATOM 1837 C CA . VAL B 1 112 ? -6.449 0.515 -6.785 1 96.88 112 VAL B CA 1
ATOM 1838 C C . VAL B 1 112 ? -5.836 1.914 -6.762 1 96.88 112 VAL B C 1
ATOM 1840 O O . VAL B 1 112 ? -6.504 2.895 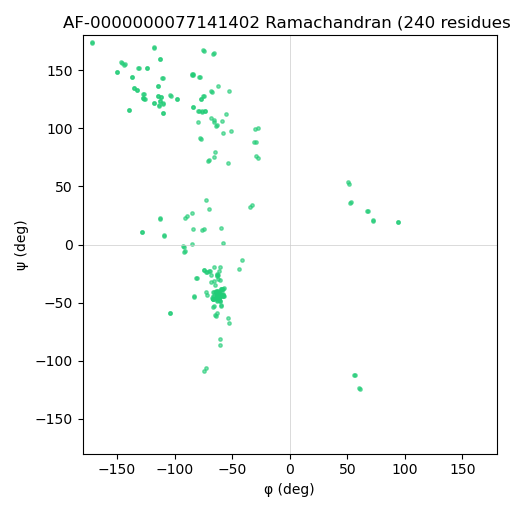-7.105 1 96.88 112 VAL B O 1
ATOM 1843 N N . PHE B 1 113 ? -4.656 1.985 -6.281 1 97.25 113 PHE B N 1
ATOM 1844 C CA . PHE B 1 113 ? -3.922 3.244 -6.254 1 97.25 113 PHE B CA 1
ATOM 1845 C C . PHE B 1 113 ? -2.861 3.279 -7.348 1 97.25 113 PHE B C 1
ATOM 1847 O O . PHE B 1 113 ? -2.078 2.338 -7.488 1 97.25 113 PHE B O 1
ATOM 1854 N N . THR B 1 114 ? -2.914 4.332 -8.086 1 97.81 114 THR B N 1
ATOM 1855 C CA . THR B 1 114 ? -1.902 4.559 -9.109 1 97.81 114 THR B CA 1
ATOM 1856 C C . THR B 1 114 ? -1.126 5.844 -8.828 1 97.81 114 THR B C 1
ATOM 1858 O O . THR B 1 114 ? -1.39 6.527 -7.836 1 97.81 114 THR B O 1
ATOM 1861 N N . ASN B 1 115 ? -0.097 6.094 -9.484 1 96.75 115 ASN B N 1
ATOM 1862 C CA . ASN B 1 115 ? 0.682 7.324 -9.422 1 96.75 115 ASN B CA 1
ATOM 1863 C C . ASN B 1 115 ? 1.378 7.48 -8.07 1 96.75 115 ASN B C 1
ATOM 1865 O O . ASN B 1 115 ? 1.481 8.586 -7.543 1 96.75 115 ASN B O 1
ATOM 1869 N N . ILE B 1 116 ? 1.659 6.449 -7.516 1 98.56 116 ILE B N 1
ATOM 1870 C CA . ILE B 1 116 ? 2.516 6.441 -6.336 1 98.56 116 ILE B CA 1
ATOM 1871 C C . ILE B 1 116 ? 3.84 5.758 -6.664 1 98.56 116 ILE B C 1
ATOM 1873 O O . ILE B 1 116 ? 3.939 5.023 -7.648 1 98.56 116 ILE B O 1
ATOM 1877 N N . ASP B 1 117 ? 4.859 6.062 -5.812 1 98.56 117 ASP B N 1
ATOM 1878 C CA . ASP B 1 117 ? 6.121 5.371 -6.055 1 98.56 117 ASP B CA 1
ATOM 1879 C C . ASP B 1 117 ? 6.641 4.703 -4.785 1 98.56 117 ASP B C 1
ATOM 1881 O O . ASP B 1 117 ? 7.773 4.223 -4.746 1 98.56 117 ASP B O 1
ATOM 1885 N N . GLY B 1 118 ? 5.836 4.633 -3.762 1 98.56 118 GLY B N 1
ATOM 1886 C CA . GLY B 1 118 ? 6.113 3.928 -2.52 1 98.56 118 GLY B CA 1
ATOM 1887 C C . GLY B 1 118 ? 4.914 3.861 -1.591 1 98.56 118 GLY B C 1
ATOM 1888 O O . GLY B 1 118 ? 3.854 4.406 -1.898 1 98.56 118 GLY B O 1
ATOM 1889 N N . ALA B 1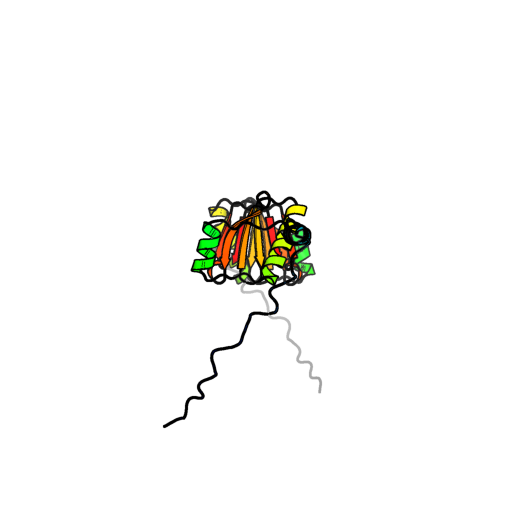 119 ? 5.051 3.143 -0.514 1 98.31 119 ALA B N 1
ATOM 1890 C CA . ALA B 1 119 ? 3.998 2.998 0.487 1 98.31 119 ALA B CA 1
ATOM 1891 C C . ALA B 1 119 ? 4.59 2.773 1.876 1 98.31 119 ALA B C 1
ATOM 1893 O O . ALA B 1 119 ? 5.68 2.209 2.012 1 98.31 119 ALA B O 1
ATOM 1894 N N . VAL B 1 120 ? 3.883 3.256 2.814 1 97.94 120 VAL B N 1
ATOM 1895 C CA . VAL B 1 120 ? 4.227 3.016 4.211 1 97.94 120 VAL B CA 1
ATOM 1896 C C . VAL B 1 120 ? 3.02 2.451 4.953 1 97.94 120 VAL B C 1
ATOM 1898 O O . VAL B 1 120 ? 1.915 2.992 4.855 1 97.94 120 VAL B O 1
ATOM 1901 N N . ILE B 1 121 ? 3.266 1.349 5.656 1 95.19 121 ILE B N 1
ATOM 1902 C CA . ILE B 1 121 ? 2.197 0.76 6.461 1 95.19 121 ILE B CA 1
ATOM 1903 C C . ILE B 1 121 ? 2.498 0.958 7.941 1 95.19 121 ILE B C 1
ATOM 1905 O O . ILE B 1 121 ? 3.541 0.521 8.438 1 95.19 121 ILE B O 1
ATOM 1909 N N . ILE B 1 122 ? 1.549 1.625 8.547 1 91.81 122 ILE B N 1
ATOM 1910 C CA . ILE B 1 122 ? 1.785 1.897 9.961 1 91.81 122 ILE B CA 1
ATOM 1911 C C . ILE B 1 122 ? 0.556 1.498 10.773 1 91.81 122 ILE B C 1
ATOM 1913 O O . ILE B 1 122 ? -0.571 1.556 10.273 1 91.81 122 ILE B O 1
#